Protein AF-A0A7Y4MUF3-F1 (afdb_monomer_lite)

Sequence (186 aa):
MFDFESTSPHSWAGFEVWYFDRNPGEDRLRRGLAMRVSLCQDDAVSGRGAKEQFKKTEEDMNLMRVMVLGVFLSSGLAAAGMKVDHNVIIDLRNRSAFASMAGARSSSDSTQYMACQIIATPSSISGFCEAQDAQGTRRTCYTSNQYMLEAIKSISDTSLVSFLWNENAECTQINVGHASVYGPKL

Structure (mmCIF, N/CA/C/O backbone):
data_AF-A0A7Y4MUF3-F1
#
_entry.id   AF-A0A7Y4MUF3-F1
#
loop_
_atom_site.group_PDB
_atom_site.id
_atom_site.type_symbol
_atom_site.label_atom_id
_atom_site.label_alt_id
_atom_site.label_comp_id
_atom_site.label_asym_id
_atom_site.label_entity_id
_atom_site.label_seq_id
_atom_site.pdbx_PDB_ins_code
_atom_site.Cartn_x
_atom_site.Cartn_y
_atom_site.Cartn_z
_atom_site.occupancy
_atom_site.B_iso_or_equiv
_atom_site.auth_seq_id
_atom_site.auth_comp_id
_atom_site.auth_asym_id
_atom_site.auth_atom_id
_atom_site.pdbx_PDB_model_num
ATOM 1 N N . MET A 1 1 ? -20.369 33.510 28.637 1.00 48.47 1 MET A N 1
ATOM 2 C CA . MET A 1 1 ? -19.168 34.150 29.198 1.00 48.47 1 MET A CA 1
ATOM 3 C C . MET A 1 1 ? -18.087 33.089 29.212 1.00 48.47 1 MET A C 1
ATOM 5 O O . MET A 1 1 ? -18.146 32.200 30.045 1.00 48.47 1 MET A O 1
ATOM 9 N N . PHE A 1 2 ? -17.244 33.096 28.185 1.00 42.72 2 PHE A N 1
ATOM 10 C CA . PHE A 1 2 ? -16.041 32.277 28.080 1.00 42.72 2 PHE A CA 1
ATOM 11 C C . PHE A 1 2 ? -14.977 33.183 27.473 1.00 42.72 2 PHE A C 1
ATOM 13 O O . PHE A 1 2 ? -15.175 33.720 26.381 1.00 42.72 2 PHE A O 1
ATOM 20 N N . ASP A 1 3 ? -13.938 33.415 28.263 1.00 40.53 3 ASP A N 1
ATOM 21 C CA . ASP A 1 3 ? -12.803 34.275 27.970 1.00 40.53 3 ASP A CA 1
ATOM 22 C C . ASP A 1 3 ? -11.922 33.655 26.879 1.00 40.53 3 ASP A C 1
ATOM 24 O O . ASP A 1 3 ? -11.623 32.460 26.900 1.00 40.53 3 ASP A O 1
ATOM 28 N N . PHE A 1 4 ? -11.531 34.478 25.907 1.00 37.16 4 PHE A N 1
ATOM 29 C CA . PHE A 1 4 ? -10.573 34.131 24.862 1.00 37.16 4 PHE A CA 1
ATOM 30 C C . PHE A 1 4 ? -9.226 34.732 25.267 1.00 37.16 4 PHE A C 1
ATOM 32 O O . PHE A 1 4 ? -9.019 35.941 25.165 1.00 37.16 4 PHE A O 1
ATOM 39 N N . GLU A 1 5 ? -8.333 33.894 25.788 1.00 48.09 5 GLU A N 1
ATOM 40 C CA . GLU A 1 5 ? -6.992 34.310 26.186 1.00 48.09 5 GLU A CA 1
ATOM 41 C C . GLU A 1 5 ? -6.094 34.444 24.951 1.00 48.09 5 GLU A C 1
ATOM 43 O O . GLU A 1 5 ? -5.902 33.510 24.170 1.00 48.09 5 GLU A O 1
ATOM 48 N N . SER A 1 6 ? -5.580 35.657 24.760 1.00 50.50 6 SER A N 1
ATOM 49 C CA . SER A 1 6 ? -4.690 36.052 23.678 1.00 50.50 6 SER A CA 1
ATOM 50 C C . SER A 1 6 ? -3.264 35.561 23.925 1.00 50.50 6 SER A C 1
ATOM 52 O O . SER A 1 6 ? -2.645 35.948 24.916 1.00 50.50 6 SER A O 1
ATOM 54 N N . THR A 1 7 ? -2.689 34.823 22.978 1.00 49.19 7 THR A N 1
ATOM 55 C CA . THR A 1 7 ? -1.231 34.705 22.833 1.00 49.19 7 THR A CA 1
ATOM 56 C C . THR A 1 7 ? -0.806 35.227 21.465 1.00 49.19 7 THR A C 1
ATOM 58 O O . THR A 1 7 ? -1.420 34.952 20.436 1.00 49.19 7 THR A O 1
ATOM 61 N N . SER A 1 8 ? 0.197 36.096 21.509 1.00 56.38 8 SER A N 1
ATOM 62 C CA . SER A 1 8 ? 0.716 36.941 20.441 1.00 56.38 8 SER A CA 1
ATOM 63 C C . SER A 1 8 ? 1.570 36.177 19.412 1.00 56.38 8 SER A C 1
ATOM 65 O O . SER A 1 8 ? 2.047 35.076 19.688 1.00 56.38 8 SER A O 1
ATOM 67 N N . PRO A 1 9 ? 1.781 36.760 18.213 1.00 48.38 9 PRO A N 1
ATOM 68 C CA . PRO A 1 9 ? 2.395 36.079 17.080 1.00 48.38 9 PRO A CA 1
ATOM 69 C C . PRO A 1 9 ? 3.921 36.238 17.062 1.00 48.38 9 PRO A C 1
ATOM 71 O O . PRO A 1 9 ? 4.448 37.344 17.187 1.00 48.38 9 PRO A O 1
ATOM 74 N N . HIS A 1 10 ? 4.637 35.139 16.816 1.00 42.69 10 HIS A N 1
ATOM 75 C CA . HIS A 1 10 ? 6.038 35.186 16.408 1.00 42.69 10 HIS A CA 1
ATOM 76 C C . HIS A 1 10 ? 6.138 35.333 14.888 1.00 42.69 10 HIS A C 1
ATOM 78 O O . HIS A 1 10 ? 5.691 34.487 14.118 1.00 42.69 10 HIS A O 1
ATOM 84 N N . SER A 1 11 ? 6.746 36.444 14.486 1.00 51.66 11 SER A N 1
ATOM 85 C CA . SER A 1 11 ? 7.096 36.824 13.126 1.00 51.66 11 SER A CA 1
ATOM 86 C C . SER A 1 11 ? 8.206 35.943 12.552 1.00 51.66 11 SER A C 1
ATOM 88 O O . SER A 1 11 ? 9.327 35.977 13.059 1.00 51.66 11 SER A O 1
ATOM 90 N N . TRP A 1 12 ? 7.932 35.266 11.439 1.00 43.28 12 TRP A N 1
ATOM 91 C CA . TRP A 1 12 ? 8.953 34.850 10.479 1.00 43.28 12 TRP A CA 1
ATOM 92 C C . TRP A 1 12 ? 8.423 35.048 9.058 1.00 43.28 12 TRP A C 1
ATOM 94 O O . TRP A 1 12 ? 7.342 34.579 8.728 1.00 43.28 12 TRP A O 1
ATOM 104 N N . ALA A 1 13 ? 9.206 35.803 8.283 1.00 45.66 13 ALA A N 1
ATOM 105 C CA . ALA A 1 13 ? 9.317 35.848 6.825 1.00 45.66 13 ALA A CA 1
ATOM 106 C C . ALA A 1 13 ? 8.041 35.617 5.990 1.00 45.66 13 ALA A C 1
ATOM 108 O O . ALA A 1 13 ? 7.532 34.508 5.857 1.00 45.66 13 ALA A O 1
ATOM 109 N N . GLY A 1 14 ? 7.594 36.699 5.350 1.00 51.75 14 GLY A N 1
ATOM 110 C CA . GLY A 1 14 ? 6.424 36.732 4.488 1.00 51.75 14 GLY A CA 1
ATOM 111 C C . GLY A 1 14 ? 6.474 35.767 3.304 1.00 51.75 14 GLY A C 1
ATOM 112 O O . GLY A 1 14 ? 7.418 35.752 2.520 1.00 51.75 14 GLY A O 1
ATOM 113 N N . PHE A 1 15 ? 5.366 35.052 3.153 1.00 40.62 15 PHE A N 1
ATOM 114 C CA . PHE A 1 15 ? 4.771 34.687 1.877 1.00 40.62 15 PHE A CA 1
ATOM 115 C C . PHE A 1 15 ? 3.276 34.990 2.010 1.00 40.62 15 PHE A C 1
ATOM 117 O O . PHE A 1 15 ? 2.555 34.294 2.721 1.00 40.62 15 PHE A O 1
ATOM 124 N N . GLU A 1 16 ? 2.813 36.069 1.377 1.00 39.78 16 GLU A N 1
ATOM 125 C CA . GLU A 1 16 ? 1.381 36.286 1.178 1.00 39.78 16 GLU A CA 1
ATOM 126 C C . GLU A 1 16 ? 0.868 35.218 0.210 1.00 39.78 16 GLU A C 1
ATOM 128 O O . GLU A 1 16 ? 1.129 35.264 -0.993 1.00 39.78 16 GLU A O 1
ATOM 133 N N . VAL A 1 17 ? 0.137 34.240 0.738 1.00 43.16 17 VAL A N 1
ATOM 134 C CA . VAL A 1 17 ? -0.689 33.346 -0.070 1.00 43.16 17 VAL A CA 1
ATOM 135 C C . VAL A 1 17 ? -2.096 33.925 -0.073 1.00 43.16 17 VAL A C 1
ATOM 137 O O . VAL A 1 17 ? -2.839 33.812 0.900 1.00 43.16 17 VAL A O 1
ATOM 140 N N . TRP A 1 18 ? -2.460 34.563 -1.181 1.00 39.03 18 TRP A N 1
ATOM 141 C CA . TRP A 1 18 ? -3.830 34.980 -1.445 1.00 39.03 18 TRP A CA 1
ATOM 142 C C . TRP A 1 18 ? -4.678 33.742 -1.765 1.00 39.03 18 TRP A C 1
ATOM 144 O O . TRP A 1 18 ? -4.533 33.138 -2.828 1.00 39.03 18 TRP A O 1
ATOM 154 N N . TYR A 1 19 ? -5.572 33.359 -0.852 1.00 37.59 19 TYR A N 1
ATOM 155 C CA . TYR A 1 19 ? -6.649 32.409 -1.139 1.00 37.59 19 TYR A CA 1
ATOM 156 C C . TYR A 1 19 ? -7.772 33.152 -1.874 1.00 37.59 19 TYR A C 1
ATOM 158 O O . TYR A 1 19 ? -8.490 33.954 -1.282 1.00 37.59 19 TYR A O 1
ATOM 166 N N . PHE A 1 20 ? -7.920 32.899 -3.176 1.00 39.75 20 PHE A N 1
ATOM 167 C CA . PHE A 1 20 ? -9.130 33.271 -3.908 1.00 39.75 20 PHE A CA 1
ATOM 168 C C . PHE A 1 20 ? -10.188 32.193 -3.680 1.00 39.75 20 PHE A C 1
ATOM 170 O O . PHE A 1 20 ? -10.135 31.116 -4.276 1.00 39.75 20 PHE A O 1
ATOM 177 N N . ASP A 1 21 ? -11.145 32.510 -2.817 1.00 39.88 21 ASP A N 1
ATOM 178 C CA . ASP A 1 21 ? -12.384 31.763 -2.653 1.00 39.88 21 ASP A CA 1
ATOM 179 C C . ASP A 1 21 ? -13.213 31.904 -3.943 1.00 39.88 21 ASP A C 1
ATOM 181 O O . ASP A 1 21 ? -13.667 32.997 -4.297 1.00 39.88 21 ASP A O 1
ATOM 185 N N . ARG A 1 22 ? -13.337 30.822 -4.724 1.00 42.91 22 ARG A N 1
ATOM 186 C CA . ARG A 1 22 ? -14.208 30.792 -5.906 1.00 42.91 22 ARG A CA 1
ATOM 187 C C . ARG A 1 22 ? -15.529 30.138 -5.532 1.00 42.91 22 ARG A C 1
ATOM 189 O O . ARG A 1 22 ? -15.676 28.921 -5.577 1.00 42.91 22 ARG A O 1
ATOM 196 N N . ASN A 1 23 ? -16.492 31.002 -5.236 1.00 41.84 23 ASN A N 1
ATOM 197 C CA . ASN A 1 23 ? -17.910 30.679 -5.200 1.00 41.84 23 ASN A CA 1
ATOM 198 C C . ASN A 1 23 ? -18.350 30.046 -6.545 1.00 41.84 23 ASN A C 1
ATOM 200 O O . ASN A 1 23 ? -17.910 30.512 -7.605 1.00 41.84 23 ASN A O 1
ATOM 204 N N . PRO A 1 24 ? -19.206 29.008 -6.543 1.00 53.66 24 PRO A N 1
ATOM 205 C CA . PRO A 1 24 ? -19.662 28.347 -7.753 1.00 53.66 24 PRO A CA 1
ATOM 206 C C . PRO A 1 24 ? -20.933 29.022 -8.270 1.00 53.66 24 PRO A C 1
ATOM 208 O O . PRO A 1 24 ? -21.973 29.002 -7.617 1.00 53.66 24 PRO A O 1
ATOM 211 N N . GLY A 1 25 ? -20.865 29.581 -9.473 1.00 50.75 25 GLY A N 1
ATOM 212 C CA . GLY A 1 25 ? -22.063 30.009 -10.185 1.00 50.75 25 GLY A CA 1
ATOM 213 C C . GLY A 1 25 ? -21.826 31.208 -11.077 1.00 50.75 25 GLY A C 1
ATOM 214 O O . GLY A 1 25 ? -22.167 32.313 -10.696 1.00 50.75 25 GLY A O 1
ATOM 215 N N . GLU A 1 26 ? -21.278 30.977 -12.267 1.00 47.91 26 GLU A N 1
ATOM 216 C CA . GLU A 1 26 ? -21.838 31.570 -13.482 1.00 47.91 26 GLU A CA 1
ATOM 217 C C . GLU A 1 26 ? -21.166 30.985 -14.723 1.00 47.91 26 GLU A C 1
ATOM 219 O O . GLU A 1 26 ? -19.942 30.969 -14.876 1.00 47.91 26 GLU A O 1
ATOM 224 N N . ASP A 1 27 ? -22.019 30.501 -15.616 1.00 49.22 27 ASP A N 1
ATOM 225 C CA . ASP A 1 27 ? -21.707 30.233 -17.003 1.00 49.22 27 ASP A CA 1
ATOM 226 C C . ASP A 1 27 ? -21.088 31.465 -17.673 1.00 49.22 27 ASP A C 1
ATOM 228 O O . ASP A 1 27 ? -21.612 32.570 -17.568 1.00 49.22 27 ASP A O 1
ATOM 232 N N . ARG A 1 28 ? -20.069 31.238 -18.505 1.00 45.94 28 ARG A N 1
ATOM 233 C CA . ARG A 1 28 ? -20.110 31.503 -19.956 1.00 45.94 28 ARG A CA 1
ATOM 234 C C . ARG A 1 28 ? -18.731 31.831 -20.520 1.00 45.94 28 ARG A C 1
ATOM 236 O O . ARG A 1 28 ? -18.054 32.769 -20.127 1.00 45.94 28 ARG A O 1
ATOM 243 N N . LEU A 1 29 ? -18.486 31.138 -21.629 1.00 47.56 29 LEU A N 1
ATOM 244 C CA . LEU A 1 29 ? -17.882 31.653 -22.855 1.00 47.56 29 LEU A CA 1
ATOM 245 C C . LEU A 1 29 ? -16.380 31.972 -22.846 1.00 47.56 29 LEU A C 1
ATOM 247 O O . LEU A 1 29 ? -15.908 32.995 -22.369 1.00 47.56 29 LEU A O 1
ATOM 251 N N . ARG A 1 30 ? -15.697 31.141 -23.643 1.00 53.84 30 ARG A N 1
ATOM 252 C CA . ARG A 1 30 ? -14.676 31.538 -24.620 1.00 53.84 30 ARG A CA 1
ATOM 253 C C . ARG A 1 30 ? -13.534 32.383 -24.069 1.00 53.84 30 ARG A C 1
ATOM 255 O O . ARG A 1 30 ? -13.568 33.604 -24.164 1.00 53.84 30 ARG A O 1
ATOM 262 N N . ARG A 1 31 ? -12.419 31.727 -23.754 1.00 46.59 31 ARG A N 1
ATOM 263 C CA . ARG A 1 31 ? -11.099 32.282 -24.083 1.00 46.59 31 ARG A CA 1
ATOM 264 C C . ARG A 1 31 ? -10.223 31.179 -24.650 1.00 46.59 31 ARG A C 1
ATOM 266 O O . ARG A 1 31 ? -9.627 30.400 -23.918 1.00 46.59 31 ARG A O 1
ATOM 273 N N . GLY A 1 32 ? -10.192 31.116 -25.980 1.00 45.50 32 GLY A N 1
ATOM 274 C CA . GLY A 1 32 ? -9.083 30.490 -26.680 1.00 45.50 32 GLY A CA 1
ATOM 275 C C . GLY A 1 32 ? -7.805 31.232 -26.304 1.00 45.50 32 GLY A C 1
ATOM 276 O O . GLY A 1 32 ? -7.765 32.464 -26.355 1.00 45.50 32 GLY A O 1
ATOM 277 N N . LEU A 1 33 ? -6.783 30.483 -25.896 1.00 42.38 33 LEU A N 1
ATOM 278 C CA . LEU A 1 33 ? -5.424 30.995 -25.811 1.00 42.38 33 LEU A CA 1
ATOM 279 C C . LEU A 1 33 ? -4.969 31.337 -27.236 1.00 42.38 33 LEU A C 1
ATOM 281 O O . LEU A 1 33 ? -4.509 30.481 -27.986 1.00 42.38 33 LEU A O 1
ATOM 285 N N . ALA A 1 34 ? -5.120 32.601 -27.621 1.00 45.25 34 ALA A N 1
ATOM 286 C CA . ALA A 1 34 ? -4.405 33.162 -28.753 1.00 45.25 34 AL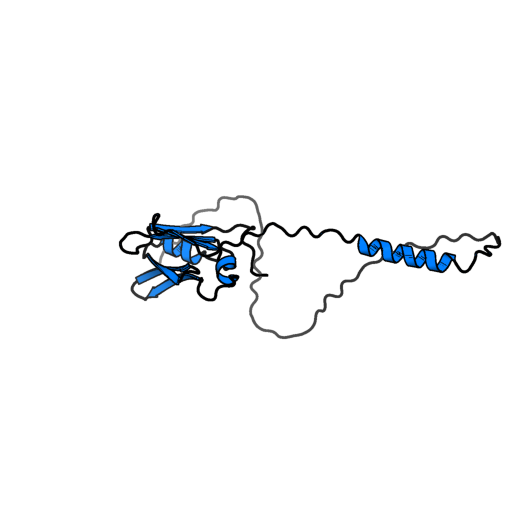A A CA 1
ATOM 287 C C . ALA A 1 34 ? -2.976 33.462 -28.286 1.00 45.25 34 ALA A C 1
ATOM 289 O O . ALA A 1 34 ? -2.694 34.518 -27.719 1.00 45.25 34 ALA A O 1
ATOM 290 N N . MET A 1 35 ? -2.080 32.499 -28.489 1.00 36.66 35 MET A N 1
ATOM 291 C CA . MET A 1 35 ? -0.643 32.694 -28.348 1.00 36.66 35 MET A CA 1
ATOM 292 C C . MET A 1 35 ? -0.186 33.617 -29.486 1.00 36.66 35 MET A C 1
ATOM 294 O O . MET A 1 35 ? -0.010 33.193 -30.626 1.00 36.66 35 MET A O 1
ATOM 298 N N . ARG A 1 36 ? -0.065 34.917 -29.196 1.00 40.47 36 ARG A N 1
ATOM 299 C CA . ARG A 1 36 ? 0.562 35.885 -30.101 1.00 40.47 36 ARG A CA 1
ATOM 300 C C . ARG A 1 36 ? 2.072 35.679 -30.046 1.00 40.47 36 ARG A C 1
ATOM 302 O O . ARG A 1 36 ? 2.730 36.131 -29.116 1.00 40.47 36 ARG A O 1
ATOM 309 N N . VAL A 1 37 ? 2.604 34.996 -31.054 1.00 43.09 37 VAL A N 1
ATOM 310 C CA . VAL A 1 37 ? 4.033 35.020 -31.373 1.00 43.09 37 VAL A CA 1
ATOM 311 C C . VAL A 1 37 ? 4.351 36.429 -31.871 1.00 43.09 37 VAL A C 1
ATOM 313 O O . VAL A 1 37 ? 3.921 36.829 -32.950 1.00 43.09 37 VAL A O 1
ATOM 316 N N . SER A 1 38 ? 5.039 37.206 -31.038 1.00 52.12 38 SER A N 1
ATOM 317 C CA . SER A 1 38 ? 5.599 38.499 -31.419 1.00 52.12 38 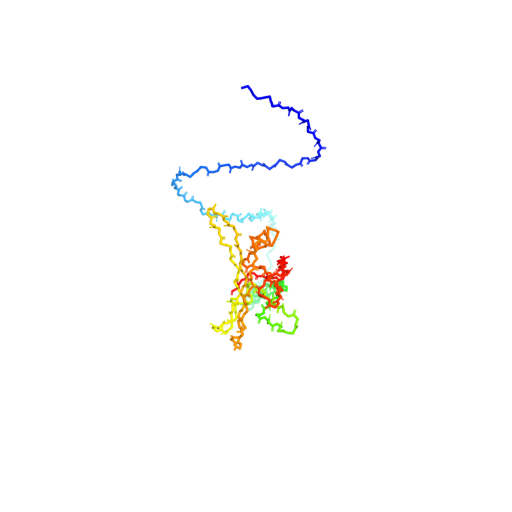SER A CA 1
ATOM 318 C C . SER A 1 38 ? 6.852 38.233 -32.249 1.00 52.12 38 SER A C 1
ATOM 320 O O . SER A 1 38 ? 7.906 37.927 -31.700 1.00 52.12 38 SER A O 1
ATOM 322 N N . LEU A 1 39 ? 6.723 38.288 -33.573 1.00 44.78 39 LEU A N 1
ATOM 323 C CA . LEU A 1 39 ? 7.873 38.361 -34.470 1.00 44.78 39 LEU A CA 1
ATOM 324 C C . LEU A 1 39 ? 8.465 39.769 -34.341 1.00 44.78 39 LEU A C 1
ATOM 326 O O . LEU A 1 39 ? 7.767 40.752 -34.587 1.00 44.78 39 LEU A O 1
ATOM 330 N N . CYS A 1 40 ? 9.730 39.870 -33.928 1.00 43.59 40 CYS A N 1
ATOM 331 C CA . CYS A 1 40 ? 10.502 41.095 -34.104 1.00 43.59 40 CYS A CA 1
ATOM 332 C C . CYS A 1 40 ? 10.650 41.340 -35.608 1.00 43.59 40 CYS A C 1
ATOM 334 O O . CYS A 1 40 ? 11.285 40.563 -36.320 1.00 43.59 40 CYS A O 1
ATOM 336 N N . GLN A 1 41 ? 9.984 42.389 -36.077 1.00 49.09 41 GLN A N 1
ATOM 337 C CA . GLN A 1 41 ? 10.104 42.937 -37.415 1.00 49.09 41 GLN A CA 1
ATOM 338 C C . GLN A 1 41 ? 11.246 43.960 -37.356 1.00 49.09 41 GLN A C 1
ATOM 340 O O . GLN A 1 41 ? 11.038 45.066 -36.867 1.00 49.09 41 GLN A O 1
ATOM 345 N N . ASP A 1 42 ? 12.450 43.579 -37.785 1.00 49.56 42 ASP A N 1
ATOM 346 C CA . ASP A 1 42 ? 13.541 44.537 -37.975 1.00 49.56 42 ASP A CA 1
ATOM 347 C C . ASP A 1 42 ? 13.415 45.190 -39.356 1.00 49.56 42 ASP A C 1
ATOM 349 O O . ASP A 1 42 ? 13.347 44.526 -40.397 1.00 49.56 42 ASP A O 1
ATOM 353 N N . ASP A 1 43 ? 13.341 46.516 -39.327 1.00 52.56 43 ASP A N 1
ATOM 354 C CA . ASP A 1 43 ? 13.155 47.400 -40.464 1.00 52.56 43 ASP A CA 1
ATOM 355 C C . ASP A 1 43 ? 14.403 47.522 -41.359 1.00 52.56 43 ASP A C 1
ATOM 357 O O . ASP A 1 43 ? 15.534 47.687 -40.911 1.00 52.56 43 ASP A O 1
ATOM 361 N N . ALA A 1 44 ? 14.123 47.522 -42.663 1.00 50.97 44 ALA A N 1
ATOM 362 C CA . ALA A 1 44 ? 14.687 48.375 -43.711 1.00 50.97 44 ALA A CA 1
ATOM 363 C C . ALA A 1 44 ? 16.202 48.696 -43.715 1.00 50.97 44 ALA A C 1
ATOM 365 O O . ALA A 1 44 ? 16.657 49.686 -43.145 1.00 50.97 44 ALA A O 1
ATOM 366 N N . VAL A 1 45 ? 16.946 48.011 -44.596 1.00 50.34 45 VAL A N 1
ATOM 367 C CA . VAL A 1 45 ? 18.183 48.545 -45.196 1.00 50.34 45 VAL A CA 1
ATOM 368 C C . VAL A 1 45 ? 17.905 48.982 -46.636 1.00 50.34 45 VAL A C 1
ATOM 370 O O . VAL A 1 45 ? 17.741 48.177 -47.551 1.00 50.34 45 VAL A O 1
ATOM 373 N N . SER A 1 46 ? 17.845 50.302 -46.814 1.00 63.41 46 SER A N 1
ATOM 374 C CA . SER A 1 46 ? 17.826 51.008 -48.095 1.00 63.41 46 SER A CA 1
ATOM 375 C C . SER A 1 46 ? 19.249 51.122 -48.648 1.00 63.41 46 SER A C 1
ATOM 377 O O . SER A 1 46 ? 20.072 51.845 -48.088 1.00 63.41 46 SER A O 1
ATOM 379 N N . GLY A 1 47 ? 19.517 50.493 -49.794 1.00 42.81 47 GLY A N 1
ATOM 380 C CA . GLY A 1 47 ? 20.768 50.649 -50.536 1.00 42.81 47 GLY A CA 1
ATOM 381 C C . GLY A 1 47 ? 20.572 50.407 -52.030 1.00 42.81 47 GLY A C 1
ATOM 382 O O . GLY A 1 47 ? 20.415 49.274 -52.473 1.00 42.81 47 GLY A O 1
ATOM 383 N N . ARG A 1 48 ? 20.555 51.492 -52.811 1.00 51.22 48 ARG A N 1
ATOM 384 C CA . ARG A 1 48 ? 20.550 51.477 -54.279 1.00 51.22 48 ARG A CA 1
ATOM 385 C C . ARG A 1 48 ? 21.945 51.140 -54.806 1.00 51.22 48 ARG A C 1
ATOM 387 O O . ARG A 1 48 ? 22.900 51.805 -54.426 1.00 51.22 48 ARG A O 1
ATOM 394 N N . GLY A 1 49 ? 21.999 50.257 -55.803 1.00 44.78 49 GLY A N 1
ATOM 395 C CA . GLY A 1 49 ? 23.015 50.304 -56.855 1.00 44.78 49 GLY A CA 1
ATOM 396 C C . GLY A 1 49 ? 23.994 49.137 -56.883 1.00 44.78 49 GLY A C 1
ATOM 397 O O . GLY A 1 49 ? 24.996 49.160 -56.190 1.00 44.78 49 GLY A O 1
ATOM 398 N N . ALA A 1 50 ? 23.738 48.176 -57.767 1.00 45.19 50 ALA A N 1
ATOM 399 C CA . ALA A 1 50 ? 24.650 47.785 -58.846 1.00 45.19 50 ALA A CA 1
ATOM 400 C C . ALA A 1 50 ? 24.022 46.605 -59.595 1.00 45.19 50 ALA A C 1
ATOM 402 O O . ALA A 1 50 ? 23.714 45.561 -59.029 1.00 45.19 50 ALA A O 1
ATOM 403 N N . LYS A 1 51 ? 23.765 46.814 -60.885 1.00 47.81 51 LYS A N 1
ATOM 404 C CA . LYS A 1 51 ? 23.314 45.779 -61.809 1.00 47.81 51 LYS A CA 1
ATOM 405 C C . LYS A 1 51 ? 24.511 44.895 -62.156 1.00 47.81 51 LYS A C 1
ATOM 407 O O . LYS A 1 51 ? 25.244 45.238 -63.073 1.00 47.81 51 LYS A O 1
ATOM 412 N N . GLU A 1 52 ? 24.657 43.752 -61.501 1.00 50.06 52 GLU A N 1
ATOM 413 C CA . GLU A 1 52 ? 25.516 42.669 -61.988 1.00 50.06 52 GLU A CA 1
ATOM 414 C C . GLU A 1 52 ? 24.735 41.353 -62.012 1.00 50.06 52 GLU A C 1
ATOM 416 O O . GLU A 1 52 ? 24.541 40.669 -61.015 1.00 50.06 52 GLU A O 1
ATOM 421 N N . GLN A 1 53 ? 24.193 41.092 -63.204 1.00 54.09 53 GLN A N 1
ATOM 422 C CA . GLN A 1 53 ? 24.028 39.793 -63.861 1.00 54.09 53 GLN A CA 1
ATOM 423 C C . GLN A 1 53 ? 24.277 38.552 -62.977 1.00 54.09 53 GLN A C 1
ATOM 425 O O . GLN A 1 53 ? 25.275 37.856 -63.139 1.00 54.09 53 GLN A O 1
ATOM 430 N N . PHE A 1 54 ? 23.318 38.195 -62.121 1.00 48.06 54 PHE A N 1
ATOM 431 C CA . PHE A 1 54 ? 23.262 36.860 -61.523 1.00 48.06 54 PHE A CA 1
ATOM 432 C C . PHE A 1 54 ? 22.384 35.953 -62.388 1.00 48.06 54 PHE A C 1
ATOM 434 O O . PHE A 1 54 ? 21.234 35.647 -62.085 1.00 48.06 54 PHE A O 1
ATOM 441 N N . LYS A 1 55 ? 22.944 35.538 -63.526 1.00 51.44 55 LYS A N 1
ATOM 442 C CA . LYS A 1 55 ? 22.437 34.412 -64.311 1.00 51.44 55 LYS A CA 1
ATOM 443 C C . LYS A 1 55 ? 22.935 33.131 -63.635 1.00 51.44 55 LYS A C 1
ATOM 445 O O . LYS A 1 55 ? 23.880 32.512 -64.111 1.00 51.44 55 LYS A O 1
ATOM 450 N N . LYS A 1 56 ? 22.351 32.779 -62.485 1.00 45.91 56 LYS A N 1
ATOM 451 C CA . LYS A 1 56 ? 22.660 31.534 -61.770 1.00 45.91 56 LYS A CA 1
ATOM 452 C C . LYS A 1 56 ? 21.430 30.628 -61.752 1.00 45.91 56 LYS A C 1
ATOM 454 O O . LYS A 1 56 ? 20.482 30.840 -61.010 1.00 45.91 56 LYS A O 1
ATOM 459 N N . THR A 1 57 ? 21.456 29.730 -62.733 1.00 49.38 57 THR A N 1
ATOM 460 C CA . THR A 1 57 ? 20.922 28.363 -62.770 1.00 49.38 57 THR A CA 1
ATOM 461 C C . THR A 1 57 ? 19.890 27.956 -61.710 1.00 49.38 57 THR A C 1
ATOM 463 O O . THR A 1 57 ? 20.162 27.897 -60.516 1.00 49.38 57 THR A O 1
ATOM 466 N N . GLU A 1 58 ? 18.745 27.526 -62.236 1.00 54.78 58 GLU A N 1
ATOM 467 C CA . GLU A 1 58 ? 17.568 26.851 -61.661 1.00 54.78 58 GLU A CA 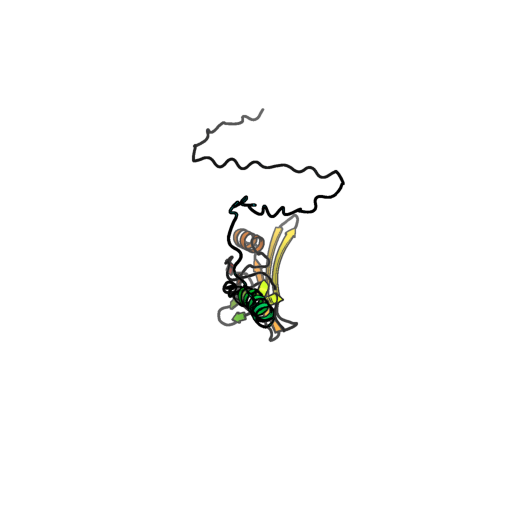1
ATOM 468 C C . GLU A 1 58 ? 17.856 25.664 -60.705 1.00 54.78 58 GLU A C 1
ATOM 470 O O . GLU A 1 58 ? 16.946 25.138 -60.070 1.00 54.78 58 GLU A O 1
ATOM 475 N N . GLU A 1 59 ? 19.123 25.282 -60.524 1.00 54.88 59 GLU A N 1
ATOM 476 C CA . GLU A 1 59 ? 19.577 24.243 -59.591 1.00 54.88 59 GLU A CA 1
ATOM 477 C C . GLU A 1 59 ? 19.739 24.744 -58.138 1.00 54.88 59 GLU A C 1
ATOM 479 O O . GLU A 1 59 ? 19.642 23.950 -57.200 1.00 54.88 59 GLU A O 1
ATOM 484 N N . ASP A 1 60 ? 19.879 26.057 -57.910 1.00 49.66 60 ASP A N 1
ATOM 485 C CA . ASP A 1 60 ? 20.082 26.619 -56.558 1.00 49.66 60 ASP A CA 1
ATOM 486 C C . ASP A 1 60 ? 18.775 26.717 -55.728 1.00 49.66 60 ASP A C 1
ATOM 488 O O . ASP A 1 60 ? 18.811 26.829 -54.499 1.00 49.66 60 ASP A O 1
ATOM 492 N N . MET A 1 61 ? 17.597 26.598 -56.360 1.00 52.75 61 MET A N 1
ATOM 493 C CA . MET A 1 61 ? 16.292 26.636 -55.671 1.00 52.75 61 MET A CA 1
ATOM 494 C C . MET A 1 61 ? 15.940 25.306 -54.974 1.00 52.75 61 MET A C 1
ATOM 496 O O . MET A 1 61 ? 15.189 25.296 -53.994 1.00 52.75 61 MET A O 1
ATOM 500 N N . ASN A 1 62 ? 16.525 24.189 -55.419 1.00 54.56 62 ASN A N 1
ATOM 501 C CA . ASN A 1 62 ? 16.435 22.906 -54.712 1.00 54.56 62 ASN A CA 1
ATOM 502 C C . ASN A 1 62 ? 17.365 22.859 -53.493 1.00 54.56 62 ASN A C 1
ATOM 504 O O . ASN A 1 62 ? 17.024 22.236 -52.489 1.00 54.56 62 ASN A O 1
ATOM 508 N N . LEU A 1 63 ? 18.493 23.573 -53.531 1.00 52.78 63 LEU A N 1
ATOM 509 C CA . LEU A 1 63 ? 19.466 23.582 -52.439 1.00 52.78 63 LEU A CA 1
ATOM 510 C C . LEU A 1 63 ? 18.934 24.310 -51.190 1.00 52.78 63 LEU A C 1
ATOM 512 O O . LEU A 1 63 ? 19.152 23.859 -50.065 1.00 52.78 63 LEU A O 1
ATOM 516 N N . MET A 1 64 ? 18.152 25.383 -51.372 1.00 53.78 64 MET A N 1
ATOM 517 C CA . MET A 1 64 ? 17.565 26.126 -50.248 1.00 53.78 64 MET A CA 1
ATOM 518 C C . MET A 1 64 ? 16.393 25.375 -49.578 1.00 53.78 64 MET A C 1
ATOM 520 O O . MET A 1 64 ? 16.182 25.508 -48.373 1.00 53.78 64 MET A O 1
ATOM 524 N N . ARG A 1 65 ? 15.673 24.514 -50.319 1.00 54.34 65 ARG A N 1
ATOM 525 C CA . ARG A 1 65 ? 14.623 23.633 -49.762 1.00 54.34 65 ARG A CA 1
ATOM 526 C C . ARG A 1 65 ? 15.194 22.518 -48.882 1.00 54.34 65 ARG A C 1
ATOM 528 O O . ARG A 1 65 ? 14.574 22.157 -47.885 1.00 54.34 65 ARG A O 1
ATOM 535 N N . VAL A 1 66 ? 16.382 22.010 -49.215 1.00 58.38 66 VAL A N 1
ATOM 536 C CA . VAL A 1 66 ? 17.051 20.950 -48.443 1.00 58.38 66 VAL A CA 1
ATOM 537 C C . VAL A 1 66 ? 17.547 21.465 -47.084 1.00 58.38 66 VAL A C 1
ATOM 539 O O . VAL A 1 66 ? 17.442 20.747 -46.092 1.00 58.38 66 VAL A O 1
ATOM 542 N N . MET A 1 67 ? 18.000 22.722 -46.987 1.00 57.41 67 MET A N 1
ATOM 543 C CA . MET A 1 67 ? 18.464 23.281 -45.705 1.00 57.41 67 MET A CA 1
ATOM 544 C C . MET A 1 67 ? 17.341 23.506 -44.680 1.00 57.41 67 MET A C 1
ATOM 546 O O . MET A 1 67 ? 17.561 23.286 -43.491 1.00 57.41 67 MET A O 1
ATOM 550 N N . VAL A 1 68 ? 16.132 23.884 -45.108 1.00 57.44 68 VAL A N 1
ATOM 551 C CA . VAL A 1 68 ? 15.000 24.111 -44.182 1.00 57.44 68 VAL A CA 1
ATOM 552 C C . VAL A 1 68 ? 14.476 22.794 -43.585 1.00 57.44 68 VAL A C 1
ATOM 554 O O . VAL A 1 68 ? 14.049 22.769 -42.433 1.00 57.44 68 VAL A O 1
ATOM 557 N N . LEU A 1 69 ? 14.578 21.678 -44.317 1.00 55.62 69 LEU A N 1
ATOM 558 C CA . LEU A 1 69 ? 14.233 20.336 -43.821 1.00 55.62 69 LEU A CA 1
ATOM 559 C C . LEU A 1 69 ? 15.250 19.782 -42.806 1.00 55.62 69 LEU A C 1
ATOM 561 O O . LEU A 1 69 ? 14.876 18.990 -41.943 1.00 55.62 69 LEU A O 1
ATOM 565 N N . GLY A 1 70 ? 16.515 20.212 -42.864 1.00 59.03 70 GLY A N 1
ATOM 566 C CA . GLY A 1 70 ? 17.569 19.729 -41.963 1.00 59.03 70 GLY A CA 1
ATOM 567 C C . GLY A 1 70 ? 17.426 20.195 -40.508 1.00 59.03 70 GLY A C 1
ATOM 568 O O . GLY A 1 70 ? 17.792 19.463 -39.594 1.00 59.03 70 GLY A O 1
ATOM 569 N N . VAL A 1 71 ? 16.854 21.380 -40.271 1.00 61.28 71 VAL A N 1
ATOM 570 C CA . VAL A 1 71 ? 16.768 21.990 -38.926 1.00 61.28 71 VAL A CA 1
ATOM 571 C C . VAL A 1 71 ? 15.619 21.417 -38.082 1.00 61.28 71 VAL A C 1
ATOM 573 O O . VAL A 1 71 ? 15.666 21.477 -36.859 1.00 61.28 71 VAL A O 1
ATOM 576 N N . PHE A 1 72 ? 14.614 20.789 -38.699 1.00 59.91 72 PHE A N 1
ATOM 577 C CA . PHE A 1 72 ? 13.539 20.121 -37.950 1.00 59.91 72 PHE A CA 1
ATOM 578 C C . PHE A 1 72 ? 13.926 18.729 -37.431 1.00 59.91 72 PHE A C 1
ATOM 580 O O . PHE A 1 72 ? 13.286 18.233 -36.511 1.00 59.91 72 PHE A O 1
ATOM 587 N N . LEU A 1 73 ? 14.983 18.108 -37.968 1.00 59.78 73 LEU A N 1
ATOM 588 C CA . LEU A 1 73 ? 15.450 16.783 -37.533 1.00 59.78 73 LEU A CA 1
ATOM 589 C C . LEU A 1 73 ? 16.383 16.834 -36.312 1.00 59.78 73 LEU A C 1
ATOM 591 O O . LEU A 1 73 ? 16.696 15.792 -35.741 1.00 59.78 73 LEU A O 1
ATOM 595 N N . SER A 1 74 ? 16.807 18.025 -35.882 1.00 62.00 74 SER A N 1
ATOM 596 C CA . SER A 1 74 ? 17.602 18.235 -34.665 1.00 62.00 74 SER A CA 1
ATOM 597 C C . SER A 1 74 ? 16.757 18.589 -33.433 1.00 62.00 74 SER A C 1
ATOM 599 O O . SER A 1 74 ? 17.309 18.981 -32.403 1.00 62.00 74 SER A O 1
ATOM 601 N N . SER A 1 75 ? 15.428 18.426 -33.494 1.00 62.72 75 SER A N 1
ATOM 602 C CA . SER A 1 75 ? 14.560 18.521 -32.316 1.00 62.72 75 SER A CA 1
ATOM 603 C C . SER A 1 75 ? 14.981 17.468 -31.283 1.00 62.72 75 SER A C 1
ATOM 605 O O . SER A 1 75 ? 14.862 16.268 -31.523 1.00 62.72 75 SER A O 1
ATOM 607 N N . GLY A 1 76 ? 15.551 17.952 -30.177 1.00 68.12 76 GLY A N 1
ATOM 608 C CA . GLY A 1 76 ? 16.366 17.190 -29.237 1.00 68.12 76 GLY A CA 1
ATOM 609 C C . GLY A 1 76 ? 15.701 15.972 -28.600 1.00 68.12 76 GLY A C 1
ATOM 610 O O . GLY A 1 76 ? 14.481 15.864 -28.496 1.00 68.12 76 GLY A O 1
ATOM 611 N N . LEU A 1 77 ? 16.556 15.066 -28.121 1.00 72.81 77 LEU A N 1
ATOM 612 C CA . LEU A 1 77 ? 16.169 13.946 -27.273 1.00 72.81 77 LEU A CA 1
ATOM 613 C C . LEU A 1 77 ? 15.473 14.503 -26.026 1.00 72.81 77 LEU A C 1
ATOM 615 O O . LEU A 1 77 ? 16.123 15.047 -25.133 1.00 72.81 77 LEU A O 1
ATOM 619 N N . ALA A 1 78 ? 14.149 14.387 -25.966 1.00 74.75 78 ALA A N 1
ATOM 620 C CA . ALA A 1 78 ? 13.417 14.626 -24.736 1.00 74.75 78 ALA A CA 1
ATOM 621 C C . ALA A 1 78 ? 13.840 13.542 -23.736 1.00 74.75 78 ALA A C 1
ATOM 623 O O . ALA A 1 78 ? 13.430 12.386 -23.838 1.00 74.75 78 ALA A O 1
ATOM 624 N N . ALA A 1 79 ? 14.710 13.904 -22.795 1.00 74.94 79 ALA A N 1
ATOM 625 C CA . ALA A 1 79 ? 15.064 13.039 -21.685 1.00 74.94 79 ALA A CA 1
ATOM 626 C C . ALA A 1 79 ? 13.854 12.953 -20.746 1.00 74.94 79 ALA A C 1
ATOM 628 O O . ALA A 1 79 ? 13.622 13.838 -19.922 1.00 74.94 79 ALA A O 1
ATOM 629 N N . ALA A 1 80 ? 13.049 11.904 -20.903 1.00 72.00 80 ALA A N 1
ATOM 630 C CA . ALA A 1 80 ? 12.052 11.552 -19.906 1.00 72.00 80 ALA A CA 1
ATOM 631 C C . ALA A 1 80 ? 12.775 11.085 -18.630 1.00 72.00 80 ALA A C 1
ATOM 633 O O . ALA A 1 80 ? 13.760 10.348 -18.699 1.00 72.00 80 ALA A O 1
ATOM 634 N N . GLY A 1 81 ? 12.312 11.551 -17.467 1.00 74.88 81 GLY A N 1
ATOM 635 C CA . GLY A 1 81 ? 12.868 11.152 -16.173 1.00 74.88 81 GLY A CA 1
ATOM 636 C C . GLY A 1 81 ? 12.748 9.644 -15.920 1.00 74.88 81 GLY A C 1
ATOM 637 O O . GLY A 1 81 ? 11.955 8.949 -16.552 1.00 74.88 81 GLY A O 1
ATOM 638 N N . MET A 1 82 ? 13.540 9.134 -14.974 1.00 79.12 82 MET A N 1
ATOM 639 C CA . MET A 1 82 ? 13.499 7.724 -14.578 1.00 79.12 82 MET A CA 1
ATOM 640 C C . MET A 1 82 ? 12.159 7.390 -13.909 1.00 79.12 82 MET A C 1
ATOM 642 O O . MET A 1 82 ? 11.774 8.040 -12.938 1.00 79.12 82 MET A O 1
ATOM 646 N N . LYS A 1 83 ? 11.485 6.350 -14.407 1.00 83.81 83 LYS A N 1
ATOM 647 C CA . LYS A 1 83 ? 10.271 5.780 -13.815 1.00 83.81 83 LYS A CA 1
ATOM 648 C C . LYS A 1 83 ? 10.590 4.415 -13.218 1.00 83.81 83 LYS A C 1
ATOM 650 O O . LYS A 1 83 ? 11.261 3.608 -13.860 1.00 83.81 83 LYS A O 1
ATOM 655 N N . VAL A 1 84 ? 10.085 4.157 -12.017 1.00 83.06 84 VAL A N 1
ATOM 656 C CA . VAL A 1 84 ? 10.185 2.855 -11.357 1.00 83.06 84 VAL A CA 1
ATOM 657 C C . VAL A 1 84 ? 8.785 2.373 -10.994 1.00 83.06 84 VAL A C 1
ATOM 659 O O . VAL A 1 84 ? 8.110 2.957 -10.147 1.00 83.06 84 VAL A O 1
ATOM 662 N N . ASP A 1 85 ? 8.363 1.287 -11.636 1.00 85.75 85 ASP A N 1
ATOM 663 C CA . ASP A 1 85 ? 7.135 0.571 -11.308 1.00 85.75 85 ASP A CA 1
ATOM 664 C C . ASP A 1 85 ? 7.483 -0.680 -10.496 1.00 85.75 85 ASP A C 1
ATOM 666 O O . ASP A 1 85 ? 8.302 -1.499 -10.915 1.00 85.75 85 ASP A O 1
ATOM 670 N N . HIS A 1 86 ? 6.862 -0.831 -9.327 1.00 88.12 86 HIS A N 1
ATOM 671 C CA . HIS A 1 86 ? 7.012 -2.010 -8.485 1.00 88.12 86 HIS A CA 1
ATOM 672 C C . HIS A 1 86 ? 5.719 -2.822 -8.521 1.00 88.12 86 HIS A C 1
ATOM 674 O O . HIS A 1 86 ? 4.678 -2.358 -8.048 1.00 88.12 86 HIS A O 1
ATOM 680 N N . ASN A 1 87 ? 5.806 -4.038 -9.062 1.00 91.62 87 ASN A N 1
ATOM 681 C CA . ASN A 1 87 ? 4.736 -5.032 -8.981 1.00 91.62 87 ASN A CA 1
ATOM 682 C C . ASN A 1 87 ? 4.491 -5.455 -7.527 1.00 91.62 87 ASN A C 1
ATOM 684 O O . ASN A 1 87 ? 5.320 -5.205 -6.647 1.00 91.62 87 ASN A O 1
ATOM 688 N N . VAL A 1 88 ? 3.355 -6.110 -7.282 1.00 94.75 88 VAL A N 1
ATOM 689 C CA . VAL A 1 88 ? 3.011 -6.591 -5.941 1.00 94.75 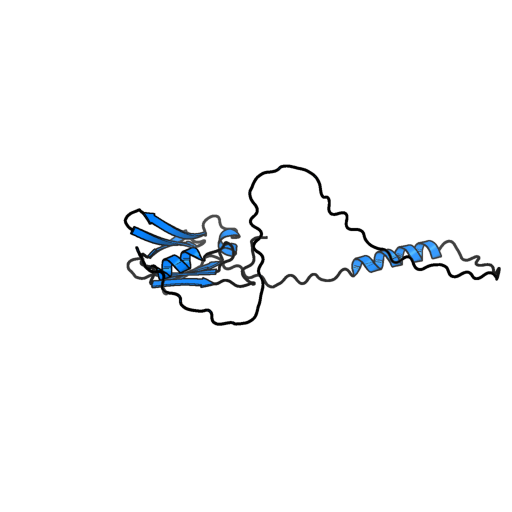88 VAL A CA 1
ATOM 690 C C . VAL A 1 88 ? 3.911 -7.763 -5.569 1.00 94.75 88 VAL A C 1
ATOM 692 O O . VAL A 1 88 ? 3.864 -8.820 -6.198 1.00 94.75 88 VAL A O 1
ATOM 695 N N . ILE A 1 89 ? 4.730 -7.573 -4.536 1.00 94.94 89 ILE A N 1
ATOM 696 C CA . ILE A 1 89 ? 5.618 -8.604 -3.996 1.00 94.94 89 ILE A CA 1
ATOM 697 C C . ILE A 1 89 ? 5.189 -8.898 -2.563 1.00 94.94 89 ILE A C 1
ATOM 699 O O . ILE A 1 89 ? 5.075 -7.987 -1.743 1.00 94.94 89 ILE A O 1
ATOM 703 N N . ILE A 1 90 ? 4.965 -10.180 -2.270 1.00 96.62 90 ILE A N 1
ATOM 704 C CA . ILE A 1 90 ? 4.568 -10.677 -0.952 1.00 96.62 90 ILE A CA 1
ATOM 705 C C . ILE A 1 90 ? 5.660 -11.620 -0.449 1.00 96.62 90 ILE A C 1
ATOM 707 O O . ILE A 1 90 ? 5.887 -12.689 -1.013 1.00 96.62 90 ILE A O 1
ATOM 711 N N . ASP A 1 91 ? 6.318 -11.242 0.640 1.00 95.94 91 ASP A N 1
ATOM 712 C CA . ASP A 1 91 ? 7.287 -12.076 1.339 1.00 95.94 91 ASP A CA 1
ATOM 713 C C . ASP A 1 91 ? 6.625 -12.711 2.568 1.00 95.94 91 ASP A C 1
ATOM 715 O O . ASP A 1 91 ? 6.402 -12.078 3.602 1.00 95.94 91 ASP A O 1
ATOM 719 N N . LEU A 1 92 ? 6.314 -14.003 2.461 1.00 95.44 92 LEU A N 1
ATOM 720 C CA . LEU A 1 92 ? 5.697 -14.768 3.546 1.00 95.44 92 LEU A CA 1
ATOM 721 C C . LEU A 1 92 ? 6.651 -15.043 4.714 1.00 95.44 92 LEU A C 1
ATOM 723 O O . LEU A 1 92 ? 6.185 -15.294 5.825 1.00 95.44 92 LEU A O 1
ATOM 727 N N . ARG A 1 93 ? 7.967 -15.007 4.482 1.00 95.62 93 ARG A N 1
ATOM 728 C CA . ARG A 1 93 ? 8.979 -15.275 5.508 1.00 95.62 93 ARG A CA 1
ATOM 729 C C . ARG A 1 93 ? 9.170 -14.057 6.401 1.00 95.62 93 ARG A C 1
ATOM 731 O O . ARG A 1 93 ? 9.188 -14.197 7.621 1.00 95.62 93 ARG A O 1
ATOM 738 N N . ASN A 1 94 ? 9.278 -12.881 5.788 1.00 95.75 94 ASN A N 1
ATOM 739 C CA . ASN A 1 94 ? 9.415 -11.609 6.500 1.00 95.75 94 ASN A CA 1
ATOM 740 C C . ASN A 1 94 ? 8.066 -10.964 6.848 1.00 95.75 94 ASN A C 1
ATOM 742 O O . ASN A 1 94 ? 8.042 -9.965 7.563 1.00 95.75 94 ASN A O 1
ATOM 746 N N . ARG A 1 95 ? 6.954 -11.549 6.377 1.00 96.56 95 ARG A N 1
ATOM 747 C CA . ARG A 1 95 ? 5.580 -11.056 6.571 1.00 96.56 95 ARG A CA 1
ATOM 748 C C . ARG A 1 95 ? 5.435 -9.608 6.124 1.00 96.56 95 ARG A C 1
ATOM 750 O O . ARG A 1 95 ? 4.918 -8.765 6.857 1.00 96.56 95 ARG A O 1
ATOM 757 N N . SER A 1 96 ? 5.950 -9.330 4.935 1.00 96.75 96 SER A N 1
ATOM 758 C CA . SER A 1 96 ? 5.929 -8.008 4.329 1.00 96.75 96 SER A CA 1
ATOM 759 C C . SER A 1 96 ? 5.342 -8.077 2.929 1.00 96.75 96 SER A C 1
ATOM 761 O O . SER A 1 96 ? 5.494 -9.064 2.208 1.00 96.75 96 SER A O 1
ATOM 763 N N . ALA A 1 97 ? 4.641 -7.022 2.544 1.00 96.94 97 ALA A N 1
ATOM 764 C CA . ALA A 1 97 ? 4.145 -6.840 1.195 1.00 96.94 97 ALA A CA 1
ATOM 765 C C . ALA A 1 97 ? 4.400 -5.402 0.789 1.00 96.94 97 ALA A C 1
ATOM 767 O O . ALA A 1 97 ? 4.195 -4.485 1.583 1.00 96.94 97 ALA A O 1
ATOM 768 N N . PHE A 1 98 ? 4.842 -5.204 -0.445 1.00 94.88 98 PHE A N 1
ATOM 769 C CA . PHE A 1 98 ? 5.061 -3.874 -0.985 1.00 94.88 98 PHE A CA 1
ATOM 770 C C . PHE A 1 98 ? 4.725 -3.831 -2.469 1.00 94.88 98 PHE A C 1
ATOM 772 O O . PHE A 1 98 ? 4.850 -4.824 -3.186 1.00 94.88 98 PHE A O 1
ATOM 779 N N . ALA A 1 99 ? 4.270 -2.668 -2.914 1.00 94.19 99 ALA A N 1
ATOM 780 C CA . ALA A 1 99 ? 3.959 -2.392 -4.306 1.00 94.19 99 ALA A CA 1
ATOM 781 C C . ALA A 1 99 ? 3.923 -0.881 -4.531 1.00 94.19 99 ALA A C 1
ATOM 783 O O . ALA A 1 99 ? 3.627 -0.118 -3.607 1.00 94.19 99 ALA A O 1
ATOM 784 N N . SER A 1 100 ? 4.154 -0.438 -5.767 1.00 93.19 100 SER A N 1
ATOM 785 C CA . SER A 1 100 ? 3.730 0.906 -6.158 1.00 93.19 100 SER A CA 1
ATOM 786 C C . SER A 1 100 ? 2.293 0.848 -6.662 1.00 93.19 100 SER A C 1
ATOM 788 O O . SER A 1 100 ? 1.910 -0.070 -7.389 1.00 93.19 100 SER A O 1
ATOM 790 N N . MET A 1 101 ? 1.478 1.836 -6.293 1.00 90.75 101 MET A N 1
ATOM 791 C CA . MET A 1 101 ? 0.082 1.905 -6.741 1.00 90.75 101 MET A CA 1
ATOM 792 C C . MET A 1 101 ? -0.007 2.004 -8.271 1.00 90.75 101 MET A C 1
ATOM 794 O O . MET A 1 101 ? -0.903 1.426 -8.886 1.00 90.75 101 MET A O 1
ATOM 798 N N . ALA A 1 102 ? 0.957 2.676 -8.903 1.00 88.31 102 ALA A N 1
ATOM 799 C CA . ALA A 1 102 ? 1.085 2.720 -10.355 1.00 88.31 102 ALA A CA 1
ATOM 800 C C . ALA A 1 102 ? 1.464 1.354 -10.954 1.00 88.31 102 ALA A C 1
ATOM 802 O O . ALA A 1 102 ? 0.836 0.937 -11.929 1.00 88.31 102 ALA A O 1
ATOM 803 N N . GLY A 1 103 ? 2.425 0.640 -10.355 1.00 85.25 103 GLY A N 1
ATOM 804 C CA . GLY A 1 103 ? 2.912 -0.658 -10.827 1.00 85.25 103 GLY A CA 1
ATOM 805 C C . GLY A 1 103 ? 1.852 -1.749 -10.719 1.00 85.25 103 GLY A C 1
ATOM 806 O O . GLY A 1 103 ? 1.506 -2.364 -11.725 1.00 85.25 103 GLY A O 1
ATOM 807 N N . ALA A 1 104 ? 1.226 -1.890 -9.546 1.00 87.50 104 ALA A N 1
ATOM 808 C CA . ALA A 1 104 ? 0.136 -2.845 -9.328 1.00 87.50 104 ALA A CA 1
ATOM 809 C C . ALA A 1 104 ? -1.005 -2.660 -10.338 1.00 87.50 104 ALA A C 1
ATOM 811 O O . ALA A 1 104 ? -1.572 -3.622 -10.843 1.00 87.50 104 ALA A O 1
ATOM 812 N N . ARG A 1 105 ? -1.323 -1.410 -10.683 1.00 85.06 105 ARG A N 1
ATOM 813 C CA . ARG A 1 105 ? -2.394 -1.116 -11.631 1.00 85.06 105 ARG A CA 1
ATOM 814 C C . ARG A 1 105 ? -1.963 -1.146 -13.109 1.00 85.06 105 ARG A C 1
ATOM 816 O O . ARG A 1 105 ? -2.846 -1.035 -13.961 1.00 85.06 105 ARG A O 1
ATOM 823 N N . SER A 1 106 ? -0.663 -1.157 -13.413 1.00 85.25 106 SER A N 1
ATOM 824 C CA . SER A 1 106 ? -0.113 -1.236 -14.786 1.00 85.25 106 SER A CA 1
ATOM 825 C C . SER A 1 106 ? 0.377 -2.641 -15.136 1.00 85.25 106 SER A C 1
ATOM 827 O O . SER A 1 106 ? 0.889 -2.869 -16.228 1.00 85.25 106 SER A O 1
ATOM 829 N N . SER A 1 107 ? 0.229 -3.577 -14.205 1.00 84.62 107 SER A N 1
ATOM 830 C CA . SER A 1 107 ? 0.520 -4.982 -14.413 1.00 84.62 107 SER A CA 1
ATOM 831 C C . SER A 1 107 ? -0.275 -5.560 -15.587 1.00 84.62 107 SER A C 1
ATOM 833 O O . SER A 1 107 ? -1.456 -5.261 -15.766 1.00 84.62 107 SER A O 1
ATOM 835 N N . SER A 1 108 ? 0.369 -6.455 -16.338 1.00 84.75 108 SER A N 1
ATOM 836 C CA . SER A 1 108 ? -0.274 -7.286 -17.360 1.00 84.75 108 SER A CA 1
ATOM 837 C C . SER A 1 108 ? -1.189 -8.367 -16.781 1.00 84.75 108 SER A C 1
ATOM 839 O O . SER A 1 108 ? -2.045 -8.889 -17.491 1.00 84.75 108 SER A O 1
ATOM 841 N N . ASP A 1 109 ? -1.003 -8.722 -15.511 1.00 87.31 109 ASP A N 1
ATOM 842 C CA . ASP A 1 109 ? -1.771 -9.761 -14.837 1.00 87.31 109 ASP A CA 1
ATOM 843 C C . ASP A 1 109 ? -3.096 -9.201 -14.321 1.00 87.31 109 ASP A C 1
ATOM 845 O O . ASP A 1 109 ? -3.148 -8.112 -13.745 1.00 87.31 109 ASP A O 1
ATOM 849 N N . SER A 1 110 ? -4.168 -9.977 -14.478 1.00 83.88 110 SER A N 1
ATOM 850 C CA . SER A 1 110 ? -5.519 -9.600 -14.046 1.00 83.88 110 SER A CA 1
ATOM 851 C C . SER A 1 110 ? -5.791 -9.840 -12.557 1.00 83.88 110 SER A C 1
ATOM 853 O O . SER A 1 110 ? -6.907 -9.605 -12.098 1.00 83.88 110 SER A O 1
ATOM 855 N N . THR A 1 111 ? -4.821 -10.385 -11.821 1.00 89.38 111 THR A N 1
ATOM 856 C CA . THR A 1 111 ? -4.993 -10.859 -10.438 1.00 89.38 111 THR A CA 1
ATOM 857 C C . THR A 1 111 ? -4.285 -9.992 -9.410 1.00 89.38 111 THR A C 1
ATOM 859 O O . THR A 1 111 ? -4.762 -9.904 -8.282 1.00 89.38 111 THR A O 1
ATOM 862 N N . GLN A 1 112 ? -3.167 -9.354 -9.764 1.00 93.81 112 GLN A N 1
ATOM 863 C CA . GLN A 1 112 ? -2.390 -8.616 -8.777 1.00 93.81 112 GLN A CA 1
ATOM 864 C C . GLN A 1 112 ? -3.014 -7.257 -8.457 1.00 93.81 112 GLN A C 1
ATOM 866 O O . GLN A 1 112 ? -3.385 -6.491 -9.347 1.00 93.81 112 GLN A O 1
ATOM 871 N N . TYR A 1 113 ? -3.116 -6.943 -7.168 1.00 93.81 113 TYR A N 1
ATOM 872 C CA . TYR A 1 113 ? -3.552 -5.633 -6.700 1.00 93.81 113 TYR A CA 1
ATOM 873 C C . TYR A 1 113 ? -3.016 -5.328 -5.305 1.00 93.81 113 TYR A C 1
ATOM 875 O O . TYR A 1 113 ? -2.650 -6.213 -4.533 1.00 93.81 113 TYR A O 1
ATOM 883 N N . MET A 1 114 ? -3.002 -4.038 -4.987 1.00 94.38 114 MET A N 1
ATOM 884 C CA . MET A 1 114 ? -2.704 -3.499 -3.668 1.00 94.38 114 MET A CA 1
ATOM 885 C C . MET A 1 114 ? -3.831 -2.533 -3.302 1.00 94.38 114 MET A C 1
ATOM 887 O O . MET A 1 114 ? -4.170 -1.647 -4.091 1.00 94.38 114 MET A O 1
ATOM 891 N N . ALA A 1 115 ? -4.433 -2.715 -2.133 1.00 94.69 115 ALA A N 1
ATOM 892 C CA . ALA A 1 115 ? -5.549 -1.911 -1.661 1.00 94.69 115 ALA A CA 1
ATOM 893 C C . ALA A 1 115 ? -5.417 -1.646 -0.163 1.00 94.69 115 ALA A C 1
ATOM 895 O O . ALA A 1 115 ? -5.260 -2.571 0.620 1.00 94.69 115 ALA A O 1
ATOM 896 N N . CYS A 1 116 ? -5.549 -0.389 0.247 1.00 95.88 116 CYS A N 1
ATOM 897 C CA . CYS A 1 116 ? -5.715 -0.026 1.648 1.00 95.88 116 CYS A CA 1
ATOM 898 C C . CYS A 1 116 ? -6.992 0.790 1.801 1.00 95.88 116 CYS A C 1
ATOM 900 O O . CYS A 1 116 ? -7.317 1.613 0.943 1.00 95.88 116 CYS A O 1
ATOM 902 N N . GLN A 1 117 ? -7.729 0.543 2.875 1.00 95.94 117 GLN A N 1
ATOM 903 C CA . GLN A 1 117 ? -9.012 1.180 3.135 1.00 95.94 117 GLN A CA 1
ATOM 904 C C . GLN A 1 117 ? -9.148 1.514 4.614 1.00 95.94 117 GLN A C 1
ATOM 906 O O . GLN A 1 117 ? -8.578 0.850 5.480 1.00 95.94 117 GLN A O 1
ATOM 911 N N . ILE A 1 118 ? -9.940 2.545 4.892 1.00 97.06 118 ILE A N 1
ATOM 912 C CA . ILE A 1 118 ? -10.311 2.952 6.243 1.00 97.06 118 ILE A CA 1
ATOM 913 C C . ILE A 1 118 ? -11.819 2.819 6.361 1.00 97.06 118 ILE A C 1
ATOM 915 O O . ILE A 1 118 ? -12.568 3.368 5.557 1.00 97.06 118 ILE A O 1
ATOM 919 N N . ILE A 1 119 ? -12.248 2.097 7.386 1.00 95.44 119 ILE A N 1
ATOM 920 C CA . ILE A 1 119 ? -13.639 1.903 7.756 1.00 95.44 119 ILE A CA 1
ATOM 921 C C . ILE A 1 119 ? -13.877 2.705 9.033 1.00 95.44 119 ILE A C 1
ATOM 923 O O . ILE A 1 119 ? -13.364 2.372 10.103 1.00 95.44 119 ILE A O 1
ATOM 927 N N . ALA A 1 120 ? -14.665 3.770 8.917 1.00 95.06 120 ALA A N 1
ATOM 928 C CA . ALA A 1 120 ? -15.115 4.568 10.048 1.00 95.06 120 ALA A CA 1
ATOM 929 C C . ALA A 1 120 ? -16.594 4.277 10.332 1.00 95.06 120 ALA A C 1
ATOM 931 O O . ALA A 1 120 ? -17.440 4.372 9.444 1.00 95.06 120 ALA A O 1
ATOM 932 N N . THR A 1 121 ? -16.897 3.931 11.577 1.00 94.31 121 THR A N 1
ATOM 933 C CA . THR A 1 121 ? -18.248 3.760 12.121 1.00 94.31 121 THR A CA 1
ATOM 934 C C . THR A 1 121 ? -18.476 4.788 13.237 1.00 94.31 121 THR A C 1
ATOM 936 O O . THR A 1 121 ? -17.505 5.355 13.742 1.00 94.31 121 THR A O 1
ATOM 939 N N . PRO A 1 122 ? -19.724 5.031 13.682 1.00 95.38 122 PRO A N 1
ATOM 940 C CA . PRO A 1 122 ? -19.988 5.959 14.788 1.00 95.38 122 PRO A CA 1
ATOM 941 C C . PRO A 1 122 ? -19.278 5.596 16.103 1.00 95.38 122 PRO A C 1
ATOM 943 O O . PRO A 1 122 ? -19.070 6.463 16.944 1.00 95.38 122 PRO A O 1
ATOM 946 N N . SER A 1 123 ? -18.919 4.322 16.287 1.00 94.44 123 SER A N 1
ATOM 947 C CA . SER A 1 123 ? -18.310 3.790 17.511 1.00 94.44 123 SER A CA 1
ATOM 948 C C . SER A 1 123 ? -16.816 3.483 17.394 1.00 94.44 123 SER A C 1
ATOM 950 O O . SER A 1 123 ? -16.162 3.284 18.414 1.00 94.44 123 SER A O 1
ATOM 952 N N . SER A 1 124 ? -16.268 3.377 16.181 1.00 94.88 124 SER A N 1
ATOM 953 C CA . SER A 1 124 ? -14.874 2.970 15.975 1.00 94.88 124 SER A CA 1
ATOM 954 C C . SER A 1 124 ? -14.346 3.346 14.594 1.00 94.88 124 SER A C 1
ATOM 956 O O . SER A 1 124 ? -15.091 3.406 13.618 1.00 94.88 124 SER A O 1
ATOM 958 N N . ILE A 1 125 ? -13.031 3.538 14.502 1.00 96.31 125 ILE A N 1
ATOM 959 C CA . ILE A 1 125 ? -12.305 3.655 13.239 1.00 96.31 125 ILE A CA 1
ATOM 960 C C . ILE A 1 125 ? -11.297 2.510 13.139 1.00 96.31 125 ILE A C 1
ATOM 962 O O . ILE A 1 125 ? -10.593 2.193 14.096 1.00 96.31 125 ILE A O 1
ATOM 966 N N . SER A 1 126 ? -11.257 1.865 11.983 1.00 96.31 126 SER A N 1
ATOM 967 C CA . SER A 1 126 ? -10.324 0.786 11.673 1.00 96.31 126 SER A CA 1
ATOM 968 C C . SER A 1 126 ? -9.869 0.910 10.229 1.00 96.31 126 SER A C 1
ATOM 970 O O . SER A 1 126 ? -10.470 1.626 9.431 1.00 96.31 126 SER A O 1
ATOM 972 N N . GLY A 1 127 ? -8.789 0.238 9.883 1.00 97.12 127 GLY A N 1
ATOM 973 C CA . GLY A 1 127 ? -8.261 0.207 8.536 1.00 97.12 127 GLY A CA 1
ATOM 974 C C . GLY A 1 127 ? -7.693 -1.159 8.237 1.00 97.12 127 GLY A C 1
ATOM 975 O O . GLY A 1 127 ? -7.361 -1.928 9.141 1.00 97.12 127 GLY A O 1
ATOM 976 N N . PHE A 1 128 ? -7.602 -1.468 6.957 1.00 96.94 128 PHE A N 1
ATOM 977 C CA . PHE A 1 128 ? -6.956 -2.680 6.500 1.00 96.94 128 PHE A CA 1
ATOM 978 C C . PHE A 1 128 ? -6.179 -2.405 5.224 1.00 96.94 128 PHE A C 1
ATOM 980 O O . PHE A 1 128 ? -6.552 -1.540 4.430 1.00 96.94 128 PHE A O 1
ATOM 987 N N . CYS A 1 129 ? -5.096 -3.148 5.047 1.00 96.94 129 CYS A N 1
ATOM 988 C CA . CYS A 1 129 ? -4.317 -3.177 3.823 1.00 96.94 129 CYS A CA 1
ATOM 989 C C . CYS A 1 129 ? -4.270 -4.601 3.303 1.00 96.94 129 CYS A C 1
ATOM 991 O O . CYS A 1 129 ? -4.180 -5.559 4.067 1.00 96.94 129 CYS A O 1
ATOM 993 N N . GLU A 1 130 ? -4.343 -4.731 1.995 1.00 96.69 130 GLU A N 1
ATOM 994 C CA . GLU A 1 130 ? -4.466 -5.986 1.301 1.00 96.69 130 GLU A CA 1
ATOM 995 C C . GLU A 1 130 ? -3.612 -5.980 0.041 1.00 96.69 130 GLU A C 1
ATOM 997 O O . GLU A 1 130 ? -3.634 -5.027 -0.737 1.00 96.69 130 GLU A O 1
ATOM 1002 N N . ALA A 1 131 ? -2.886 -7.072 -0.163 1.00 96.56 131 ALA A N 1
ATOM 1003 C CA . ALA A 1 131 ? -2.076 -7.316 -1.341 1.00 96.56 131 ALA A CA 1
ATOM 1004 C C . ALA A 1 131 ? -2.405 -8.690 -1.922 1.00 96.56 131 ALA A C 1
ATOM 1006 O O . ALA A 1 131 ? -2.533 -9.667 -1.175 1.00 96.56 131 ALA A O 1
ATOM 1007 N N . GLN A 1 132 ? -2.483 -8.767 -3.248 1.00 96.56 132 GLN A N 1
ATOM 1008 C CA . GLN A 1 132 ? -2.490 -10.014 -3.999 1.00 96.56 132 GLN A CA 1
ATOM 1009 C C . GLN A 1 132 ? -1.384 -9.990 -5.057 1.00 96.56 132 GLN A C 1
ATOM 1011 O O . GLN A 1 132 ? -1.281 -9.026 -5.814 1.00 96.56 132 GLN A O 1
ATOM 1016 N N . ASP A 1 133 ? -0.550 -11.031 -5.094 1.00 94.88 133 ASP A N 1
ATOM 1017 C CA . ASP A 1 133 ? 0.497 -11.187 -6.110 1.00 94.88 133 ASP A CA 1
ATOM 1018 C C . ASP A 1 133 ? -0.032 -11.853 -7.398 1.00 94.88 133 ASP A C 1
ATOM 1020 O O . ASP A 1 133 ? -1.169 -12.327 -7.468 1.00 94.88 133 ASP A O 1
ATOM 1024 N N . ALA A 1 134 ? 0.810 -11.916 -8.433 1.00 93.12 134 ALA A N 1
ATOM 1025 C CA . ALA A 1 134 ? 0.461 -12.545 -9.710 1.00 93.12 134 ALA A CA 1
ATOM 1026 C C . ALA A 1 134 ? 0.174 -14.058 -9.594 1.00 93.12 134 ALA A C 1
ATOM 1028 O O . ALA A 1 134 ? -0.558 -14.612 -10.413 1.00 93.12 134 ALA A O 1
ATOM 1029 N N . GLN A 1 135 ? 0.712 -14.725 -8.566 1.00 93.12 135 GLN A N 1
ATOM 1030 C CA . GLN A 1 135 ? 0.495 -16.152 -8.289 1.00 93.12 135 GLN A CA 1
ATOM 1031 C C . GLN A 1 135 ? -0.827 -16.404 -7.545 1.00 93.12 135 GLN A C 1
ATOM 1033 O O . GLN A 1 135 ? -1.215 -17.553 -7.334 1.00 93.12 135 GLN A O 1
ATOM 1038 N N . GLY A 1 136 ? -1.537 -15.340 -7.162 1.00 93.06 136 GLY A N 1
ATOM 1039 C CA . GLY A 1 136 ? -2.796 -15.400 -6.435 1.00 93.06 136 GLY A CA 1
ATOM 1040 C C . GLY A 1 136 ? -2.636 -15.462 -4.916 1.00 93.06 136 GLY A C 1
ATOM 1041 O O . GLY A 1 136 ? -3.651 -15.557 -4.221 1.00 93.06 136 GLY A O 1
ATOM 1042 N N . THR A 1 137 ? -1.417 -15.364 -4.378 1.00 95.31 137 THR A N 1
ATOM 1043 C CA . THR A 1 137 ? -1.185 -15.257 -2.933 1.00 95.31 137 THR A CA 1
ATOM 1044 C C . THR A 1 137 ? -1.797 -13.958 -2.443 1.00 95.31 137 THR A C 1
ATOM 1046 O O . THR A 1 137 ? -1.435 -12.890 -2.921 1.00 95.31 137 THR A O 1
ATOM 1049 N N . ARG A 1 138 ? -2.706 -14.037 -1.469 1.00 95.44 138 ARG A N 1
ATOM 1050 C CA . ARG A 1 138 ? -3.379 -12.873 -0.888 1.00 95.44 138 ARG A CA 1
ATOM 1051 C C . ARG A 1 138 ? -3.038 -12.737 0.588 1.00 95.44 138 ARG A C 1
ATOM 1053 O O . ARG A 1 138 ? -3.085 -13.718 1.336 1.00 95.44 138 ARG A O 1
ATOM 1060 N N . ARG A 1 139 ? -2.715 -11.520 1.017 1.00 96.56 139 ARG A N 1
ATOM 1061 C CA . ARG A 1 139 ? -2.500 -11.173 2.425 1.00 96.56 139 ARG A CA 1
ATOM 1062 C C . ARG A 1 139 ? -3.225 -9.889 2.767 1.00 96.56 139 ARG A C 1
ATOM 1064 O O . ARG A 1 139 ? -3.145 -8.916 2.029 1.00 96.56 139 ARG A O 1
ATOM 1071 N N . THR A 1 140 ? -3.882 -9.914 3.917 1.00 96.56 140 THR A N 1
ATOM 1072 C CA . THR A 1 140 ? -4.593 -8.776 4.486 1.00 96.56 140 THR A CA 1
ATOM 1073 C C . THR A 1 140 ? -4.061 -8.550 5.891 1.00 96.56 140 THR A C 1
ATOM 1075 O O . THR A 1 140 ? -3.844 -9.519 6.620 1.00 96.56 140 THR A O 1
ATOM 1078 N N . CYS A 1 141 ? -3.844 -7.294 6.262 1.00 97.12 141 CYS A N 1
ATOM 1079 C CA . CYS A 1 141 ? -3.567 -6.898 7.632 1.00 97.12 141 CYS A CA 1
ATOM 1080 C C . CYS A 1 141 ? -4.596 -5.871 8.105 1.00 97.12 141 CYS A C 1
ATOM 1082 O O . CYS A 1 141 ? -5.079 -5.065 7.308 1.00 97.12 141 CYS A O 1
ATOM 1084 N N . TYR A 1 142 ? -4.912 -5.888 9.398 1.00 97.19 142 TYR A N 1
ATOM 1085 C CA . TYR A 1 142 ? -5.863 -4.975 10.032 1.00 97.19 142 TYR A CA 1
ATOM 1086 C C . TYR A 1 142 ? -5.170 -4.081 11.058 1.00 97.19 142 TYR A C 1
ATOM 1088 O O . TYR A 1 142 ? -4.226 -4.495 11.729 1.00 97.19 142 TYR A O 1
ATOM 1096 N N . THR A 1 143 ? -5.646 -2.849 11.203 1.00 97.31 143 THR A N 1
ATOM 1097 C CA . THR A 1 143 ? -5.157 -1.911 12.214 1.00 97.31 143 THR A CA 1
ATOM 1098 C C . THR A 1 143 ? -6.278 -1.028 12.745 1.00 97.31 143 THR A C 1
ATOM 1100 O O . THR A 1 143 ? -7.187 -0.623 12.022 1.00 97.31 143 THR A O 1
ATOM 1103 N N . SER A 1 144 ? -6.204 -0.708 14.030 1.00 96.50 144 SER A N 1
ATOM 1104 C CA . SER A 1 144 ? -7.002 0.328 14.695 1.00 96.50 144 SER A CA 1
ATOM 1105 C C . SER A 1 144 ? -6.124 1.474 15.205 1.00 96.50 144 SER A C 1
ATOM 1107 O O . SER A 1 144 ? -6.616 2.414 15.826 1.00 96.50 144 SER A O 1
ATOM 1109 N N . ASN A 1 145 ? -4.812 1.409 14.954 1.00 96.56 145 ASN A N 1
ATOM 1110 C CA . ASN A 1 145 ? -3.866 2.404 15.428 1.00 96.56 145 ASN A CA 1
ATOM 1111 C C . ASN A 1 145 ? -4.006 3.696 14.614 1.00 96.56 145 ASN A C 1
ATOM 1113 O O . ASN A 1 145 ? -3.825 3.692 13.397 1.00 96.56 145 ASN A O 1
ATOM 1117 N N . GLN A 1 146 ? -4.269 4.813 15.293 1.00 95.75 146 GLN A N 1
ATOM 1118 C CA . GLN A 1 146 ? -4.504 6.101 14.643 1.00 95.75 146 GLN A CA 1
ATOM 1119 C C . GLN A 1 146 ? -3.343 6.557 13.743 1.00 95.75 146 GLN A C 1
ATOM 1121 O O . GLN A 1 146 ? -3.599 7.052 12.648 1.00 95.75 146 GLN A O 1
ATOM 1126 N N . TYR A 1 147 ? -2.087 6.323 14.130 1.00 96.31 147 TYR A N 1
ATOM 1127 C CA . TYR A 1 147 ? -0.923 6.706 13.322 1.00 96.31 147 TYR A CA 1
ATOM 1128 C C . TYR A 1 147 ? -0.832 5.903 12.019 1.00 96.31 147 TYR A C 1
ATOM 1130 O O . TYR A 1 147 ? -0.489 6.438 10.967 1.00 96.31 147 TYR A O 1
ATOM 1138 N N . MET A 1 148 ? -1.191 4.618 12.062 1.00 96.62 148 MET A N 1
ATOM 1139 C CA . MET A 1 148 ? -1.254 3.787 10.856 1.00 96.62 148 MET A CA 1
ATOM 1140 C C . MET A 1 148 ? -2.423 4.192 9.956 1.00 96.62 148 MET A C 1
ATOM 1142 O O . MET A 1 148 ? -2.294 4.175 8.735 1.00 96.62 148 MET A O 1
ATOM 1146 N N . LEU A 1 149 ? -3.552 4.598 10.541 1.00 96.88 149 LEU A N 1
ATOM 1147 C CA . LEU A 1 149 ? -4.689 5.122 9.784 1.00 96.88 149 LEU A CA 1
ATOM 1148 C C . LEU A 1 149 ? -4.338 6.431 9.073 1.00 96.88 149 LEU A C 1
ATOM 1150 O O . LEU A 1 149 ? -4.744 6.625 7.933 1.00 96.88 149 LEU A O 1
ATOM 1154 N N . GLU A 1 150 ? -3.569 7.315 9.706 1.00 96.50 150 GLU A N 1
ATOM 1155 C CA . GLU A 1 150 ? -3.065 8.536 9.066 1.00 96.50 150 GLU A CA 1
ATOM 1156 C C . GLU A 1 150 ? -2.126 8.225 7.894 1.00 96.50 150 GLU A C 1
ATOM 1158 O O . GLU A 1 150 ? -2.270 8.836 6.836 1.00 96.50 150 GLU A O 1
ATOM 1163 N N . ALA A 1 151 ? -1.256 7.217 8.024 1.00 96.38 151 ALA A N 1
ATOM 1164 C CA . ALA A 1 151 ? -0.447 6.737 6.903 1.00 96.38 151 ALA A CA 1
ATOM 1165 C C . ALA A 1 151 ? -1.322 6.190 5.761 1.00 96.38 151 ALA A C 1
ATOM 1167 O O . ALA A 1 151 ? -1.113 6.536 4.604 1.00 96.38 151 ALA A O 1
ATOM 1168 N N . ILE A 1 152 ? -2.361 5.401 6.060 1.00 96.38 152 ILE A N 1
ATOM 1169 C CA . ILE A 1 152 ? -3.292 4.917 5.025 1.00 96.38 152 ILE A CA 1
ATOM 1170 C C . ILE A 1 152 ? -3.987 6.091 4.312 1.00 96.38 152 ILE A C 1
ATOM 1172 O O . ILE A 1 152 ? -4.167 6.046 3.096 1.00 96.38 152 ILE A O 1
ATOM 1176 N N . LYS A 1 153 ? -4.344 7.166 5.031 1.00 96.00 153 LYS A N 1
ATOM 1177 C CA . LYS A 1 153 ? -4.949 8.369 4.427 1.00 96.00 153 LYS A CA 1
ATOM 1178 C C . LYS A 1 153 ? -4.011 9.101 3.472 1.00 96.00 153 LYS A C 1
ATOM 1180 O O . LYS A 1 153 ? -4.506 9.777 2.574 1.00 96.00 153 LYS A O 1
ATOM 1185 N N . SER A 1 154 ? -2.695 9.006 3.660 1.00 95.25 15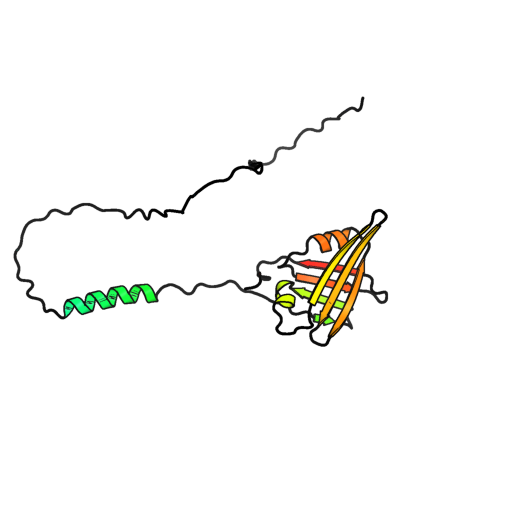4 SER A N 1
ATOM 1186 C CA . SER A 1 154 ? -1.730 9.696 2.801 1.00 95.25 154 SER A CA 1
ATOM 1187 C C . SER A 1 154 ? -1.472 8.971 1.479 1.00 95.25 154 SER A C 1
ATOM 1189 O O . SER A 1 154 ? -0.770 9.510 0.628 1.00 95.25 154 SER A O 1
ATOM 1191 N N . ILE A 1 155 ? -2.020 7.767 1.280 1.00 94.44 155 ILE A N 1
ATOM 1192 C CA . ILE A 1 155 ? -1.820 6.989 0.055 1.00 94.44 155 ILE A CA 1
ATOM 1193 C C . ILE A 1 155 ? -2.428 7.728 -1.142 1.00 94.44 155 ILE A C 1
ATOM 1195 O O . ILE A 1 155 ? -3.636 7.957 -1.208 1.00 94.44 155 ILE A O 1
ATOM 1199 N N . SER A 1 156 ? -1.584 8.048 -2.123 1.00 91.69 156 SER A N 1
ATOM 1200 C CA . SER A 1 156 ? -1.985 8.556 -3.432 1.00 91.69 156 SER A CA 1
ATOM 1201 C C . SER A 1 156 ? -1.903 7.46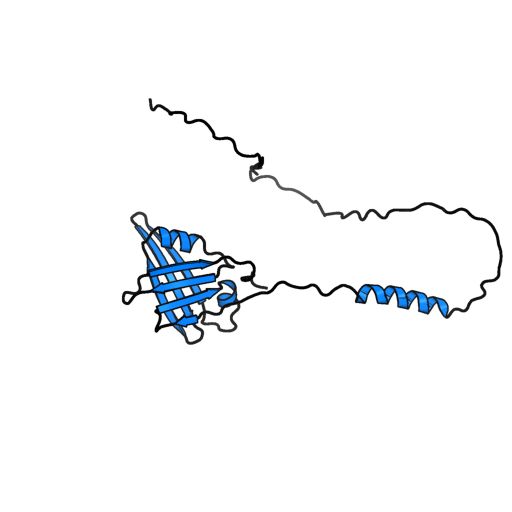1 -4.502 1.00 91.69 156 SER A C 1
ATOM 1203 O O . SER A 1 156 ? -1.427 6.347 -4.283 1.00 91.69 156 SER A O 1
ATOM 1205 N N . ASP A 1 157 ? -2.364 7.781 -5.707 1.00 87.44 157 ASP A N 1
ATOM 1206 C CA . ASP A 1 157 ? -2.267 6.936 -6.901 1.00 87.44 157 ASP A CA 1
ATOM 1207 C C . ASP A 1 157 ? -0.832 6.607 -7.349 1.00 87.44 157 ASP A C 1
ATOM 1209 O O . ASP A 1 157 ? -0.628 5.648 -8.096 1.00 87.44 157 ASP A O 1
ATOM 1213 N N . THR A 1 158 ? 0.127 7.398 -6.880 1.00 88.44 158 THR A N 1
ATOM 1214 C CA . THR A 1 158 ? 1.560 7.363 -7.188 1.00 88.44 158 THR A CA 1
ATOM 1215 C C . THR A 1 158 ? 2.412 6.911 -6.002 1.00 88.44 158 THR A C 1
ATOM 1217 O O . THR A 1 158 ? 3.631 6.831 -6.108 1.00 88.44 158 THR A O 1
ATOM 1220 N N . SER A 1 159 ? 1.807 6.587 -4.860 1.00 92.00 159 SER A N 1
ATOM 1221 C CA . SER A 1 159 ? 2.557 6.148 -3.684 1.00 92.00 159 SER A CA 1
ATOM 1222 C C . SER A 1 159 ? 3.159 4.753 -3.851 1.00 92.00 159 SER A C 1
ATOM 1224 O O . SER A 1 159 ? 2.556 3.850 -4.441 1.00 92.00 159 SER A O 1
ATOM 1226 N N . LEU A 1 160 ? 4.325 4.558 -3.236 1.00 93.19 160 LEU A N 1
ATOM 1227 C CA . LEU A 1 160 ? 4.810 3.241 -2.843 1.00 93.19 160 LEU A CA 1
ATOM 1228 C C . LEU A 1 160 ? 4.187 2.888 -1.494 1.00 93.19 160 LEU A C 1
ATOM 1230 O O . LEU A 1 160 ? 4.343 3.636 -0.531 1.00 93.19 160 LEU A O 1
ATOM 1234 N N . VAL A 1 161 ? 3.505 1.752 -1.420 1.00 95.50 161 VAL A N 1
ATOM 1235 C CA . VAL A 1 161 ? 2.893 1.258 -0.187 1.00 95.50 161 VAL A CA 1
ATOM 1236 C C . VAL A 1 161 ? 3.604 -0.020 0.221 1.00 95.50 161 VAL A C 1
ATOM 1238 O O . VAL A 1 161 ? 3.786 -0.925 -0.592 1.00 95.50 161 VAL A O 1
ATOM 1241 N N . SER A 1 162 ? 4.000 -0.094 1.485 1.00 96.12 162 SER A N 1
ATOM 1242 C CA . SER A 1 162 ? 4.539 -1.296 2.110 1.00 96.12 162 SER A CA 1
ATOM 1243 C C . SER A 1 162 ? 3.862 -1.514 3.453 1.00 96.12 162 SER A C 1
ATOM 1245 O O . SER A 1 162 ? 3.680 -0.566 4.217 1.00 96.12 162 SER A O 1
ATOM 1247 N N . PHE A 1 163 ? 3.481 -2.750 3.751 1.00 97.44 163 PHE A N 1
ATOM 1248 C CA . PHE A 1 163 ? 2.935 -3.108 5.051 1.00 97.44 163 PHE A CA 1
ATOM 1249 C C . PHE A 1 163 ? 3.515 -4.427 5.551 1.00 97.44 163 PHE A C 1
ATOM 1251 O O . PHE A 1 163 ? 3.825 -5.335 4.775 1.00 97.44 163 PHE A O 1
ATOM 1258 N N . LEU A 1 164 ? 3.668 -4.516 6.868 1.00 97.62 164 LEU A N 1
ATOM 1259 C CA . LEU A 1 164 ? 4.106 -5.712 7.576 1.00 97.62 164 LEU A CA 1
ATOM 1260 C C . LEU A 1 164 ? 2.982 -6.214 8.477 1.00 97.62 164 LEU A C 1
ATOM 1262 O O . LEU A 1 164 ? 2.206 -5.415 9.007 1.00 97.62 164 LEU A O 1
ATOM 1266 N N . TRP A 1 165 ? 2.915 -7.530 8.676 1.00 97.75 165 TRP A N 1
ATOM 1267 C CA . TRP A 1 165 ? 1.907 -8.163 9.529 1.00 97.75 165 TRP A CA 1
ATOM 1268 C C . TRP A 1 165 ? 2.494 -9.170 10.520 1.00 97.75 165 TRP A C 1
ATOM 1270 O O . TRP A 1 165 ? 3.574 -9.729 10.320 1.00 97.75 165 TRP A O 1
ATOM 1280 N N . ASN A 1 166 ? 1.761 -9.424 11.604 1.00 96.62 166 ASN A N 1
ATOM 1281 C CA . ASN A 1 166 ? 2.077 -10.467 12.585 1.00 96.62 166 ASN A CA 1
ATOM 1282 C C . ASN A 1 166 ? 1.329 -11.792 12.296 1.00 96.62 166 ASN A C 1
ATOM 1284 O O . ASN A 1 166 ? 0.667 -11.946 11.271 1.00 96.62 166 ASN A O 1
ATOM 1288 N N . GLU A 1 167 ? 1.450 -12.788 13.183 1.00 95.50 167 GLU A N 1
ATOM 1289 C CA . GLU A 1 167 ? 0.729 -14.077 13.073 1.00 95.50 167 GLU A CA 1
ATOM 1290 C C . GLU A 1 167 ? -0.793 -13.937 13.109 1.00 95.50 167 GLU A C 1
ATOM 1292 O O . GLU A 1 167 ? -1.489 -14.735 12.487 1.00 95.50 167 GLU A O 1
ATOM 1297 N N . ASN A 1 168 ? -1.292 -12.887 13.756 1.00 95.94 168 ASN A N 1
ATOM 1298 C CA . ASN A 1 168 ? -2.714 -12.614 13.930 1.00 95.94 168 ASN A CA 1
ATOM 1299 C C . ASN A 1 168 ? -3.304 -11.758 12.797 1.00 95.94 168 ASN A C 1
ATOM 1301 O O . ASN A 1 168 ? -4.447 -11.325 12.901 1.00 95.94 168 ASN A O 1
ATOM 1305 N N . ALA A 1 169 ? -2.539 -11.502 11.728 1.00 94.75 169 ALA A N 1
ATOM 1306 C CA . ALA A 1 169 ? -2.921 -10.609 10.633 1.00 94.75 169 ALA A CA 1
ATOM 1307 C C . ALA A 1 169 ? -3.180 -9.150 11.071 1.00 94.75 169 ALA A C 1
ATOM 1309 O O . ALA A 1 169 ? -3.944 -8.423 10.438 1.00 94.75 169 ALA A O 1
ATOM 1310 N N . GLU A 1 170 ? -2.517 -8.683 12.126 1.00 97.31 170 GLU A N 1
ATOM 1311 C CA . GLU A 1 170 ? -2.505 -7.266 12.499 1.00 97.31 170 GLU A CA 1
ATOM 1312 C C . GLU A 1 170 ? -1.320 -6.567 11.832 1.00 97.31 170 GLU A C 1
ATOM 1314 O O . GLU A 1 170 ? -0.221 -7.128 11.752 1.00 97.31 170 GLU A O 1
ATOM 1319 N N . CYS A 1 171 ? -1.530 -5.340 11.355 1.00 96.94 171 CYS A N 1
ATOM 1320 C CA . CYS A 1 171 ? -0.459 -4.551 10.762 1.00 96.94 171 CYS A CA 1
ATOM 1321 C C . CYS A 1 171 ? 0.518 -4.107 11.861 1.00 96.94 171 CYS A C 1
ATOM 1323 O O . CYS A 1 171 ? 0.132 -3.423 12.808 1.00 96.94 171 CYS A O 1
ATOM 1325 N N . THR A 1 172 ? 1.794 -4.458 11.724 1.00 97.19 172 THR A N 1
ATOM 1326 C CA . THR A 1 172 ? 2.859 -4.016 12.642 1.00 97.19 172 THR A CA 1
ATOM 1327 C C . THR A 1 172 ? 3.530 -2.739 12.152 1.00 97.19 172 THR A C 1
ATOM 1329 O O . THR A 1 172 ? 4.027 -1.948 12.953 1.00 97.19 172 THR A O 1
ATOM 1332 N N . GLN A 1 173 ? 3.517 -2.513 10.839 1.00 96.31 173 GLN A N 1
ATOM 1333 C CA . GLN A 1 173 ? 4.070 -1.328 10.199 1.00 96.31 173 GLN A CA 1
ATOM 1334 C C . GLN A 1 173 ? 3.340 -1.065 8.882 1.00 96.31 173 GLN A C 1
ATOM 1336 O O . GLN A 1 173 ? 3.082 -1.994 8.121 1.00 96.31 173 GLN A O 1
ATOM 1341 N N . ILE A 1 174 ? 3.043 0.205 8.609 1.00 96.81 174 ILE A N 1
ATOM 1342 C CA . ILE A 1 174 ? 2.583 0.687 7.305 1.00 96.81 174 ILE A CA 1
ATOM 1343 C C . ILE A 1 174 ? 3.510 1.831 6.912 1.00 96.81 174 ILE A C 1
ATOM 1345 O O . ILE A 1 174 ? 3.705 2.767 7.687 1.00 96.81 174 ILE A O 1
ATOM 1349 N N . ASN A 1 175 ? 4.108 1.733 5.733 1.00 95.81 175 ASN A N 1
ATOM 1350 C CA . ASN A 1 175 ? 5.004 2.729 5.176 1.00 95.81 175 ASN A CA 1
ATOM 1351 C C . ASN A 1 175 ? 4.451 3.199 3.830 1.00 95.81 175 ASN A C 1
ATOM 1353 O O . ASN A 1 175 ? 4.163 2.388 2.947 1.00 95.81 175 ASN A O 1
ATOM 1357 N N . VAL A 1 176 ? 4.308 4.514 3.698 1.00 95.44 176 VAL A N 1
ATOM 1358 C CA . VAL A 1 176 ? 3.844 5.172 2.483 1.00 95.44 176 VAL A CA 1
ATOM 1359 C C . VAL A 1 176 ? 4.934 6.125 2.022 1.00 95.44 176 VAL A C 1
ATOM 1361 O O . VAL A 1 176 ? 5.251 7.109 2.687 1.00 95.44 176 VAL A O 1
ATOM 1364 N N . GLY A 1 177 ? 5.530 5.799 0.882 1.00 92.69 177 GLY A N 1
ATOM 1365 C CA . GLY A 1 177 ? 6.578 6.584 0.252 1.00 92.69 177 GLY A CA 1
ATOM 1366 C C . GLY A 1 177 ? 6.034 7.387 -0.921 1.00 92.69 177 GLY A C 1
ATOM 1367 O O . GLY A 1 177 ? 5.348 6.848 -1.790 1.00 92.69 177 GLY A O 1
ATOM 1368 N N . HIS A 1 178 ? 6.406 8.662 -0.981 1.00 90.19 178 HIS A N 1
ATOM 1369 C CA . HIS A 1 178 ? 6.194 9.513 -2.147 1.00 90.19 178 HIS A CA 1
ATOM 1370 C C . HIS A 1 178 ? 7.555 9.869 -2.736 1.00 90.19 178 HIS A C 1
ATOM 1372 O O . HIS A 1 178 ? 8.416 10.406 -2.042 1.00 90.19 178 HIS A O 1
ATOM 1378 N N . ALA A 1 179 ? 7.760 9.561 -4.011 1.00 85.19 179 ALA A N 1
ATOM 1379 C CA . ALA A 1 179 ? 8.977 9.922 -4.722 1.00 85.19 179 ALA A CA 1
ATOM 1380 C C . ALA A 1 179 ? 8.650 10.196 -6.188 1.00 85.19 179 ALA A C 1
ATOM 1382 O O . ALA A 1 179 ? 7.745 9.583 -6.749 1.00 85.19 179 ALA A O 1
ATOM 1383 N N . SER A 1 180 ? 9.420 11.082 -6.820 1.00 81.12 180 SER A N 1
ATOM 1384 C CA . SER A 1 180 ? 9.241 11.454 -8.231 1.00 81.12 180 SER A CA 1
ATOM 1385 C C . SER A 1 180 ? 9.414 10.283 -9.203 1.00 81.12 180 SER A C 1
ATOM 1387 O O . SER A 1 180 ? 8.903 10.337 -10.316 1.00 81.12 180 SER A O 1
ATOM 1389 N N . VAL A 1 181 ? 10.112 9.223 -8.780 1.00 80.62 181 VAL A N 1
ATOM 1390 C CA . VAL A 1 181 ? 10.311 7.999 -9.569 1.00 80.62 181 VAL A CA 1
ATOM 1391 C C . VAL A 1 181 ? 9.051 7.138 -9.665 1.00 80.62 181 VAL A C 1
ATOM 1393 O O . VAL A 1 181 ? 8.898 6.392 -10.633 1.00 80.62 181 VAL A O 1
ATOM 1396 N N . TYR A 1 182 ? 8.133 7.250 -8.700 1.00 80.31 182 TYR A N 1
ATOM 1397 C CA . TYR A 1 182 ? 6.853 6.544 -8.705 1.00 80.31 182 TYR A CA 1
ATOM 1398 C C . TYR A 1 182 ? 5.853 7.372 -9.519 1.00 80.31 182 TYR A C 1
ATOM 1400 O O . TYR A 1 182 ? 4.982 8.062 -8.995 1.00 80.31 182 TYR A O 1
ATOM 1408 N N . GLY A 1 183 ? 6.078 7.398 -10.832 1.00 67.81 183 GLY A N 1
ATOM 1409 C CA . GLY A 1 183 ? 5.311 8.218 -11.761 1.00 67.81 183 GLY A CA 1
ATOM 1410 C C . GLY A 1 183 ? 3.860 7.745 -11.927 1.00 67.81 183 GLY A C 1
ATOM 1411 O O . GLY A 1 183 ? 3.544 6.583 -11.655 1.00 67.81 183 GLY A O 1
ATOM 1412 N N . PRO A 1 184 ? 2.966 8.627 -12.405 1.00 65.19 184 PRO A N 1
ATOM 1413 C CA . PRO A 1 184 ? 1.605 8.252 -12.762 1.00 65.19 184 PRO A CA 1
ATOM 1414 C C . PRO A 1 184 ? 1.595 7.214 -13.891 1.00 65.19 184 PRO A C 1
ATOM 1416 O O . PRO A 1 184 ? 2.582 7.013 -14.608 1.00 65.19 184 PRO A O 1
ATOM 1419 N N . LYS A 1 185 ? 0.452 6.547 -14.056 1.00 60.12 185 LYS A N 1
ATOM 1420 C CA . LYS A 1 185 ? 0.216 5.688 -15.217 1.00 60.12 185 LYS A CA 1
ATOM 1421 C C . LYS A 1 185 ? 0.361 6.503 -16.502 1.00 60.12 185 LYS A C 1
ATOM 1423 O O . LYS A 1 185 ? -0.203 7.593 -16.581 1.00 60.12 185 LYS A O 1
ATOM 1428 N N . LEU A 1 186 ? 1.094 5.959 -17.470 1.00 59.22 186 LEU A N 1
ATOM 1429 C CA . LEU A 1 186 ? 1.117 6.454 -18.847 1.00 59.22 186 LEU A CA 1
ATOM 1430 C C . LEU A 1 186 ? 0.110 5.660 -19.676 1.00 59.22 186 LEU A C 1
ATOM 1432 O O . LEU A 1 186 ? 0.012 4.437 -19.425 1.00 59.22 186 LEU A O 1
#

pLDDT: mean 74.14, std 22.03, range [36.66, 97.75]

Organism: Myxococcus xanthus (NCBI:txid34)

Secondary structure (DSSP, 8-state):
-------PPPP------------S---------------------------------TTHHHHHHHHHHHGGGG-----PPP------EEETTTTEEEEEHHHHHH-S-SS-EEEEEEEE-SS-EEEEEEEE-TT--EEEEEE--HHHHHHHHT--TT-EEEEEE-TTSBEEEEEEE--TTSPPP-

Foldseek 3Di:
DDDDDDDDDDDDDDDDDDDDDDDDDDDDDDDDPPPDPDDPDDDDDDDDDDDDDPPDDPPVVVVVVVVVVVVVVVPDDPPDDAADFFFWDADPVQQKIKGWLQNQVPDPAPQWHKDKDWDDDPVAIKIKIWTAHSVGDIAMAIDRDPVLVVLSVPDDSQWIWMFGADPVRHTPDIDIDDDPNSDHHD

Radius of gyration: 31.6 Å; chains: 1; bounding box: 48×68×94 Å